Protein 3ILX (pdb70)

Secondary structure (DSSP, 8-state):
-EEEEEEEES----THHHHHHHHHHHH-S--SEEEEEES-TT---HHHHHHH--TTS-EEEEEESSHHHH-SS-HHHHHHHHHHTT-EEEES-SS----HHHHHHHHHHHHHHHHHHHH---TTHHHHHHHHHHHH-/-EEEEEEEES----HHHHHHHHHHHH----SEEEEEES-TT---HHHHHHH--TTS-EEEEEESSTTTT-SS-HHHHHHHHHHTT-EEEESSSS----HHHHHHHHHHHHHHHHHHHH---TTHHHHHHHHHHTT-

Solvent-accessible surface area: 14290 Å² total

InterPro domains:
  IPR000551 MerR-type HTH domain [PS50937] (1-52)
  IPR000551 MerR-type HTH domain [SM00422] (2-61)
  IPR006118 Recombinase, conserved site [PS00397] (59-67)
  IPR006119 Resolvase, N-terminal catalytic domain [PF00239] (56-190)
  IPR006119 Resolvase, N-terminal catalytic domain [PS51736] (55-194)
  IPR006119 Resolvase, N-terminal catalytic domain [SM00857] (56-192)
  IPR009061 Putative DNA-binding domain superfamily [SSF46955] (1-54)
  IPR036162 Resolvase-like, N-terminal catalytic domain superfamily [G3DSA:3.40.50.1390] (56-150)
  IPR036162 Resolvase-like, N-terminal catalytic domain superfamily [SSF53041] (54-180)
  IPR041657 Helix-turn-helix domain, group 17 [PF12728] (1-48)
  IPR041718 IS607-like transposase, catalytic domain [cd03769] (56-185)
  IPR048046 IS607 transposase [NF033518] (5-182)
  IPR051491 Site-specific recombinase/transposase-related [PTHR36172] (1-181)

B-factor: mean 32.8, std 6.28, range [21.07, 75.33]

Sequence (273 aa):
AKVILYARVSSNTKDDLANQVKYLEEQVKEYDLVITDIGSGLNKRKGFLKLLRILNNEVSRVITAYPDRLVRFGFEILEEVCKAHNCEIVVLNQEDKTPEEELVEDLATILVSFSGKLHGRSQKYEKVKKCCAEELKNAKVILYARVSSNTDDLANQVKYLEEQVKEYDLVITDIGSGLNKRKGFLKLLRILNNEVSRVITAYPDRLVRFGFEILEEVCKAHNCEIVVLNQEDKTPEEELVEDLATILVSFSGKLHGRSQKYEKVKKCCAEELKN

Organism: Saccharolobus solfataricus (strain ATCC 35092 / DSM 1617 / JCM 11322 / P2) (NCBI:txid273057)

Radius of gyration: 19.84 Å; Cα contacts (8 Å, |Δi|>4): 434; chains: 2; bounding box: 52×52×35 Å

Nearest PDB structures (foldseek):
  3ilx-assembly1_A  TM=1.007E+00  e=4.073E-27  Saccharolobus solfataricus
  3ilx-assembly1_B  TM=9.922E-01  e=1.222E-23  Saccharolobus solfataricus
  3lhf-assembly1_D  TM=9.403E-01  e=1.284E-20  Saccharolobus solfataricus P2
  3lhk-assembly1_B  TM=8.654E-01  e=1.623E-15  Methanocaldococcus jannaschii DSM 2661
  6dgc-assembly2_C  TM=8.224E-01  e=2.713E-13  Sulfolobus sp. L00 11

CATH classification: 3.40.50.1390 (+1 more: 1.10.287.2170)

Structure (mmCIF, N/CA/C/O backbone):
data_3ILX
#
_entry.id   3ILX
#
_cell.length_a   50.013
_cell.length_b   50.013
_cell.length_c   126.134
_cell.angle_alpha   90.00
_cell.angle_beta   90.00
_cell.angle_gamma   90.00
#
_symmetry.space_group_name_H-M   'P 43'
#
loop_
_entity.id
_entity.type
_entity.pdbx_description
1 polymer 'First ORF in transposon ISC1904'
2 non-polymer GLYCEROL
3 water water
#
loop_
_atom_site.group_PDB
_atom_site.id
_atom_site.type_symbol
_atom_site.label_atom_id
_atom_site.label_alt_id
_atom_site.label_comp_id
_atom_site.label_asym_id
_atom_site.label_entity_id
_atom_site.label_seq_id
_atom_site.pdbx_PDB_ins_code
_atom_site.Cartn_x
_atom_site.Cartn_y
_atom_site.Cartn_z
_atom_site.occupancy
_atom_site.B_iso_or_equiv
_atom_site.auth_seq_id
_atom_site.auth_comp_id
_atom_site.auth_asym_id
_atom_site.auth_atom_id
_atom_site.pdbx_PDB_model_num
ATOM 1 N N . ALA A 1 3 ? 1.106 37.694 14.102 1.00 32.73 54 ALA A N 1
ATOM 2 C CA . ALA A 1 3 ? 0.704 36.270 14.035 1.00 32.37 54 ALA A CA 1
ATOM 3 C C . ALA A 1 3 ? -0.775 36.230 14.438 1.00 32.67 54 ALA A C 1
ATOM 4 O O . ALA A 1 3 ? -1.172 36.899 15.406 1.00 33.05 54 ALA A O 1
ATOM 6 N N . LYS A 1 4 ? -1.580 35.465 13.689 1.00 31.83 55 LYS A N 1
ATOM 7 C CA . LYS A 1 4 ? -3.046 35.520 13.779 1.00 30.92 55 LYS A CA 1
ATOM 8 C C . LYS A 1 4 ? -3.694 34.486 14.715 1.00 29.66 55 LYS A C 1
ATOM 9 O O . LYS A 1 4 ? -3.289 33.321 14.757 1.00 30.28 55 LYS A O 1
ATOM 15 N N . VAL A 1 5 ? -4.716 34.923 15.443 1.00 28.11 56 VAL A N 1
ATOM 16 C CA . VAL A 1 5 ? -5.562 34.043 16.231 1.00 26.73 56 VAL A CA 1
ATOM 17 C C . VAL A 1 5 ? -6.864 33.793 15.502 1.00 26.40 56 VAL A C 1
ATOM 18 O O . VAL A 1 5 ? -7.642 34.717 15.258 1.00 25.84 56 VAL A O 1
ATOM 22 N N . ILE A 1 6 ? -7.099 32.525 15.181 1.00 26.24 57 ILE A N 1
ATOM 23 C CA . ILE A 1 6 ? -8.163 32.133 14.262 1.00 26.44 57 ILE A CA 1
ATOM 24 C C . ILE A 1 6 ? -9.132 31.130 14.884 1.00 26.63 57 ILE A C 1
ATOM 25 O O . ILE A 1 6 ? -8.709 30.086 15.441 1.00 27.62 57 ILE A O 1
ATOM 30 N N . LEU A 1 7 ? -10.424 31.420 14.767 1.00 26.18 58 LEU A N 1
ATOM 31 C CA . LEU A 1 7 ? -11.471 30.478 15.142 1.00 26.25 58 LEU A CA 1
ATOM 32 C C . LEU A 1 7 ? -11.882 29.671 13.912 1.00 26.84 58 LEU A C 1
ATOM 33 O O . LEU A 1 7 ? -12.118 30.223 12.841 1.00 27.23 58 LEU A O 1
ATOM 38 N N . TYR A 1 8 ? -11.937 28.355 14.063 1.00 26.58 59 TYR A N 1
ATOM 39 C CA . TYR A 1 8 ? -12.355 27.533 12.949 1.00 27.10 59 TYR A CA 1
ATOM 40 C C . TYR A 1 8 ? -13.640 26.800 13.322 1.00 27.19 59 TYR A C 1
ATOM 41 O O . TYR A 1 8 ? -13.695 26.099 14.327 1.00 27.35 59 TYR A O 1
ATOM 50 N N . ALA A 1 9 ? -14.678 26.954 12.510 1.00 26.83 60 ALA A N 1
ATOM 51 C CA . ALA A 1 9 ? -15.938 26.289 12.817 1.00 26.76 60 ALA A CA 1
ATOM 52 C C . ALA A 1 9 ? -16.438 25.548 11.586 1.00 26.72 60 ALA A C 1
ATOM 53 O O . ALA A 1 9 ? -16.243 26.009 10.479 1.00 26.66 60 ALA A O 1
ATOM 55 N N . ARG A 1 10 ? -17.112 24.423 11.794 1.00 26.48 61 ARG A N 1
ATOM 56 C CA . ARG A 1 10 ? -17.563 23.580 10.692 1.00 27.82 61 ARG A CA 1
ATOM 57 C C . ARG A 1 10 ? -18.808 22.788 11.091 1.00 28.70 61 ARG A C 1
ATOM 58 O O . ARG A 1 10 ? -18.883 22.257 12.199 1.00 28.54 61 ARG A O 1
ATOM 66 N N . VAL A 1 11 ? -19.766 22.701 10.178 1.00 29.34 62 VAL A N 1
ATOM 67 C CA . VAL A 1 11 ? -20.859 21.743 10.270 1.00 30.87 62 VAL A CA 1
ATOM 68 C C . VAL A 1 11 ? -20.961 20.985 8.938 1.00 32.05 62 VAL A C 1
ATOM 69 O O . VAL A 1 11 ? -20.617 21.518 7.867 1.00 31.89 62 VAL A O 1
ATOM 73 N N . SER A 1 12 ? -21.434 19.752 9.002 1.00 33.31 63 SER A N 1
ATOM 74 C CA . SER A 1 12 ? -21.523 18.935 7.805 1.00 36.26 63 SER A CA 1
ATOM 75 C C . SER A 1 12 ? -22.675 19.425 6.939 1.00 37.28 63 SER A C 1
ATOM 76 O O . SER A 1 12 ? -22.576 19.384 5.732 1.00 36.87 63 SER A O 1
ATOM 79 N N . SER A 1 13 ? -23.749 19.861 7.594 1.00 39.43 64 SER A N 1
ATOM 80 C CA . SER A 1 13 ? -24.840 20.641 6.984 1.00 42.16 64 SER A CA 1
ATOM 81 C C . SER A 1 13 ? -25.559 21.528 8.041 1.00 43.68 64 SER A C 1
ATOM 82 O O . SER A 1 13 ? -25.510 21.245 9.256 1.00 43.82 64 SER A O 1
ATOM 85 N N . ASN A 1 14 ? -26.207 22.602 7.595 1.00 45.79 65 ASN A N 1
ATOM 86 C CA . ASN A 1 14 ? -27.109 23.357 8.480 1.00 47.66 65 ASN A CA 1
ATOM 87 C C . ASN A 1 14 ? -28.508 22.787 8.433 1.00 48.74 65 ASN A C 1
ATOM 88 O O . ASN A 1 14 ? -29.257 22.997 7.465 1.00 49.18 65 ASN A O 1
ATOM 93 N N . THR A 1 15 ? -28.856 22.077 9.500 1.00 49.56 66 THR A N 1
ATOM 94 C CA . THR A 1 15 ? -30.070 21.285 9.519 1.00 50.24 66 THR A CA 1
ATOM 95 C C . THR A 1 15 ? -30.968 21.644 10.705 1.00 50.42 66 THR A C 1
ATOM 96 O O . THR A 1 15 ? -32.192 21.747 10.562 1.00 50.73 66 THR A O 1
ATOM 100 N N . LYS A 1 17 ? -30.708 25.497 10.575 1.00 42.61 68 LYS A N 1
ATOM 101 C CA . LYS A 1 17 ? -30.198 26.701 9.939 1.00 42.96 68 LYS A CA 1
ATOM 102 C C . LYS A 1 17 ? -29.085 27.336 10.780 1.00 43.33 68 LYS A C 1
ATOM 103 O O . LYS A 1 17 ? -27.986 27.592 10.278 1.00 43.90 68 LYS A O 1
ATOM 105 N N . ASP A 1 18 ? -29.373 27.556 12.064 1.00 42.97 69 ASP A N 1
ATOM 106 C CA . ASP A 1 18 ? -28.492 28.313 12.963 1.00 42.39 69 ASP A CA 1
ATOM 107 C C . ASP A 1 18 ? -27.363 27.501 13.604 1.00 40.98 69 ASP A C 1
ATOM 108 O O . ASP A 1 18 ? -26.706 27.971 14.538 1.00 40.72 69 ASP A O 1
ATOM 113 N N . ASP A 1 19 ? -27.137 26.294 13.097 1.00 39.44 70 ASP A N 1
ATOM 114 C CA . ASP A 1 19 ? -26.164 25.380 13.706 1.00 38.42 70 ASP A CA 1
ATOM 115 C C . ASP A 1 19 ? -24.737 25.925 13.706 1.00 36.67 70 ASP A C 1
ATOM 116 O O . ASP A 1 19 ? -24.070 25.950 14.740 1.00 35.77 70 ASP A O 1
ATOM 121 N N . LEU A 1 20 ? -24.284 26.359 12.539 1.00 34.65 71 LEU A N 1
ATOM 122 C CA . LEU A 1 20 ? -22.956 26.903 12.404 1.00 33.46 71 LEU A CA 1
ATOM 123 C C . LEU A 1 20 ? -22.814 28.226 13.171 1.00 32.70 71 LEU A C 1
ATOM 124 O O . LEU A 1 20 ? -21.830 28.418 13.880 1.00 31.22 71 LEU A O 1
ATOM 129 N N . ALA A 1 21 ? -23.802 29.115 13.025 1.00 32.38 72 ALA A N 1
ATOM 130 C CA . ALA A 1 21 ? -23.800 30.420 13.695 1.00 32.31 72 ALA A CA 1
ATOM 131 C C . ALA A 1 21 ? -23.656 30.251 15.202 1.00 32.48 72 ALA A C 1
ATOM 132 O O . ALA A 1 21 ? -22.917 30.993 15.844 1.00 32.45 72 ALA A O 1
ATOM 134 N N . ASN A 1 22 ? -24.336 29.254 15.757 1.00 32.60 73 ASN A N 1
ATOM 135 C CA . ASN A 1 22 ? -24.213 28.969 17.187 1.00 32.34 73 ASN A CA 1
ATOM 136 C C . ASN A 1 22 ? -22.848 28.401 17.595 1.00 31.66 73 ASN A C 1
ATOM 137 O O . ASN A 1 22 ? -22.375 28.616 18.712 1.00 31.21 73 ASN A O 1
ATOM 142 N N . GLN A 1 23 ? -22.198 27.696 16.682 1.00 30.82 74 GLN A N 1
ATOM 143 C CA . GLN A 1 23 ? -20.848 27.205 16.966 1.00 30.33 74 GLN A CA 1
ATOM 144 C C . GLN A 1 23 ? -19.868 28.389 17.000 1.00 29.35 74 GLN A C 1
ATOM 145 O O . GLN A 1 23 ? -18.994 28.485 17.872 1.00 29.15 74 GLN A O 1
ATOM 151 N N . VAL A 1 24 ? -20.006 29.272 16.022 1.00 28.78 75 VAL A N 1
ATOM 152 C CA . VAL A 1 24 ? -19.183 30.463 15.972 1.00 28.66 75 VAL A CA 1
ATOM 153 C C . VAL A 1 24 ? -19.351 31.292 17.264 1.00 29.61 75 VAL A C 1
ATOM 154 O O . VAL A 1 24 ? -18.375 31.708 17.902 1.00 29.95 75 VAL A O 1
ATOM 158 N N . LYS A 1 25 ? -20.597 31.488 17.663 1.00 30.01 76 LYS A N 1
ATOM 159 C CA . LYS A 1 25 ? -20.919 32.281 18.827 1.00 31.56 76 LYS A CA 1
ATOM 160 C C . LYS A 1 25 ? -20.346 31.638 20.069 1.00 31.31 76 LYS A C 1
ATOM 161 O O . LYS A 1 25 ? -19.839 32.331 20.956 1.00 31.54 76 LYS A O 1
ATOM 167 N N . TYR A 1 26 ? -20.398 30.311 20.132 1.00 31.50 77 TYR A N 1
ATOM 168 C CA . TYR A 1 26 ? -19.835 29.632 21.287 1.00 32.12 77 TYR A CA 1
ATOM 169 C C . TYR A 1 26 ? -18.322 29.889 21.376 1.00 31.64 77 TYR A C 1
ATOM 170 O O . TYR A 1 26 ? -17.793 30.193 22.454 1.00 30.66 77 TYR A O 1
ATOM 179 N N . LEU A 1 27 ? -17.659 29.797 20.219 1.00 30.96 78 LEU A N 1
ATOM 180 C CA . LEU A 1 27 ? -16.220 30.010 20.099 1.00 30.30 78 LEU A CA 1
ATOM 181 C C . LEU A 1 27 ? -15.838 31.402 20.553 1.00 30.54 78 LEU A C 1
ATOM 182 O O . LEU A 1 27 ? -14.894 31.580 21.334 1.00 30.03 78 LEU A O 1
ATOM 187 N N . GLU A 1 28 ? -16.592 32.384 20.075 1.00 30.50 79 GLU A N 1
ATOM 188 C CA . GLU A 1 28 ? -16.347 33.770 20.408 1.00 31.35 79 GLU A CA 1
ATOM 189 C C . GLU A 1 28 ? -16.525 34.075 21.896 1.00 31.93 79 GLU A C 1
ATOM 190 O O . GLU A 1 28 ? -15.784 34.892 22.443 1.00 32.28 79 GLU A O 1
ATOM 196 N N . GLU A 1 29 ? -17.462 33.401 22.559 1.00 32.12 80 GLU A N 1
ATOM 197 C CA . GLU A 1 29 ? -17.625 33.577 24.006 1.00 33.17 80 GLU A CA 1
ATOM 198 C C . GLU A 1 29 ? -16.453 33.031 24.804 1.00 33.58 80 GLU A C 1
ATOM 199 O O . GLU A 1 29 ? -16.161 33.526 25.898 1.00 33.42 80 GLU A O 1
ATOM 205 N N . GLN A 1 30 ? -15.777 32.027 24.254 1.00 34.20 81 GLN A N 1
ATOM 206 C CA . GLN A 1 30 ? -14.621 31.433 24.915 1.00 35.29 81 GLN A CA 1
ATOM 207 C C . GLN A 1 30 ? -13.313 32.160 24.607 1.00 35.81 81 GLN A C 1
ATOM 208 O O . GLN A 1 30 ? -12.457 32.333 25.497 1.00 35.78 81 GLN A O 1
ATOM 214 N N . VAL A 1 31 ? -13.173 32.584 23.355 1.00 35.95 82 VAL A N 1
ATOM 215 C CA . VAL A 1 31 ? -12.043 33.366 22.906 1.00 36.76 82 VAL A CA 1
ATOM 216 C C . VAL A 1 31 ? -12.561 34.756 22.589 1.00 37.33 82 VAL A C 1
ATOM 217 O O . VAL A 1 31 ? -13.241 34.967 21.577 1.00 38.45 82 VAL A O 1
ATOM 221 N N . LYS A 1 32 ? -12.249 35.703 23.451 1.00 36.40 83 LYS A N 1
ATOM 222 C CA . LYS A 1 32 ? -12.699 37.063 23.235 1.00 36.19 83 LYS A CA 1
ATOM 223 C C . LYS A 1 32 ? -11.847 37.808 22.212 1.00 35.27 83 LYS A C 1
ATOM 224 O O . LYS A 1 32 ? -12.362 38.656 21.500 1.00 35.38 83 LYS A O 1
ATOM 230 N N . GLU A 1 33 ? -10.549 37.509 22.171 1.00 34.55 84 GLU A N 1
ATOM 231 C CA . GLU A 1 33 ? -9.610 38.156 21.247 1.00 34.02 84 GLU A CA 1
ATOM 232 C C . GLU A 1 33 ? -9.254 37.227 20.105 1.00 32.90 84 GLU A C 1
ATOM 233 O O . GLU A 1 33 ? -8.497 36.249 20.271 1.00 33.09 84 GLU A O 1
ATOM 239 N N . TYR A 1 34 ? -9.798 37.522 18.935 1.00 30.97 85 TYR A N 1
ATOM 240 C CA . TYR A 1 34 ? -9.455 36.713 17.762 1.00 29.26 85 TYR A CA 1
ATOM 241 C C . TYR A 1 34 ? -9.317 37.641 16.590 1.00 28.86 85 TYR A C 1
ATOM 242 O O . TYR A 1 34 ? -9.902 38.716 16.573 1.00 27.50 85 TYR A O 1
ATOM 251 N N . ASP A 1 35 ? -8.536 37.201 15.610 1.00 29.04 86 ASP A N 1
ATOM 252 C CA . ASP A 1 35 ? -8.245 37.985 14.411 1.00 29.06 86 ASP A CA 1
ATOM 253 C C . ASP A 1 35 ? -9.175 37.638 13.243 1.00 28.46 86 ASP A C 1
ATOM 254 O O . ASP A 1 35 ? -9.603 38.500 12.515 1.00 27.73 86 ASP A O 1
ATOM 259 N N . LEU A 1 36 ? -9.517 36.367 13.110 1.00 27.45 87 LEU A N 1
ATOM 260 C CA . LEU A 1 36 ? -10.317 35.923 11.989 1.00 27.51 87 LEU A CA 1
ATOM 261 C C . LEU A 1 36 ? -11.176 34.714 12.397 1.00 26.80 87 LEU A C 1
ATOM 262 O O . LEU A 1 36 ? -10.799 33.950 13.300 1.00 26.97 87 LEU A O 1
ATOM 267 N N . VAL A 1 37 ? -12.339 34.583 11.754 1.00 25.96 88 VAL A N 1
ATOM 268 C CA . VAL A 1 37 ? -13.215 33.426 11.855 1.00 25.83 88 VAL A CA 1
ATOM 269 C C . VAL A 1 37 ? -13.312 32.799 10.461 1.00 27.17 88 VAL A C 1
ATOM 270 O O . VAL A 1 37 ? -13.626 33.483 9.486 1.00 26.84 88 VAL A O 1
ATOM 274 N N . ILE A 1 38 ? -12.969 31.518 10.366 1.00 27.26 89 ILE A N 1
ATOM 275 C CA . ILE A 1 38 ? -13.020 30.810 9.098 1.00 27.22 89 ILE A CA 1
ATOM 276 C C . ILE A 1 38 ? -14.019 29.693 9.311 1.00 27.60 89 ILE A C 1
ATOM 277 O O . ILE A 1 38 ? -13.948 28.986 10.346 1.00 26.63 89 ILE A O 1
ATOM 282 N N . THR A 1 39 ? -14.964 29.544 8.382 1.00 26.78 90 THR A N 1
ATOM 283 C CA . THR A 1 39 ? -15.994 28.501 8.532 1.00 27.84 90 THR A CA 1
ATOM 284 C C . THR A 1 39 ? -16.135 27.671 7.264 1.00 28.09 90 THR A C 1
ATOM 285 O O . THR A 1 39 ? -15.738 28.106 6.193 1.00 27.02 90 THR A O 1
ATOM 289 N N . ASP A 1 40 ? -16.675 26.464 7.411 1.00 28.01 91 ASP A N 1
ATOM 290 C CA . ASP A 1 40 ? -16.912 25.575 6.292 1.00 27.74 91 ASP A CA 1
ATOM 291 C C . ASP A 1 40 ? -18.202 24.827 6.562 1.00 27.19 91 ASP A C 1
ATOM 292 O O . ASP A 1 40 ? -18.505 24.480 7.728 1.00 26.70 91 ASP A O 1
ATOM 297 N N . ILE A 1 41 ? -18.935 24.556 5.494 1.00 26.03 92 ILE A N 1
ATOM 298 C CA . ILE A 1 41 ? -20.058 23.646 5.556 1.00 27.31 92 ILE A CA 1
ATOM 299 C C . ILE A 1 41 ? -19.646 22.476 4.686 1.00 27.78 92 ILE A C 1
ATOM 300 O O . ILE A 1 41 ? -19.485 22.620 3.482 1.00 27.17 92 ILE A O 1
ATOM 305 N N . GLY A 1 42 ? -19.478 21.324 5.319 1.00 27.45 93 GLY A N 1
ATOM 306 C CA . GLY A 1 42 ? -19.072 20.110 4.641 1.00 27.46 93 GLY A CA 1
ATOM 307 C C . GLY A 1 42 ? -18.486 19.190 5.684 1.00 27.42 93 GLY A C 1
ATOM 308 O O . GLY A 1 42 ? -18.382 19.551 6.841 1.00 25.78 93 GLY A O 1
ATOM 309 N N . SER A 1 43 ? -18.096 18.004 5.236 1.00 27.82 94 SER A N 1
ATOM 310 C CA . SER A 1 43 ? -17.589 16.935 6.065 1.00 29.20 94 SER A CA 1
ATOM 311 C C . SER A 1 43 ? -16.130 17.177 6.436 1.00 29.45 94 SER A C 1
ATOM 312 O O . SER A 1 43 ? -15.367 17.776 5.673 1.00 29.88 94 SER A O 1
ATOM 315 N N . GLY A 1 44 ? -15.754 16.733 7.624 1.00 29.47 95 GLY A N 1
ATOM 316 C CA . GLY A 1 44 ? -14.339 16.657 7.989 1.00 29.53 95 GLY A CA 1
ATOM 317 C C . GLY A 1 44 ? -13.487 15.788 7.071 1.00 29.31 95 GLY A C 1
ATOM 318 O O . GLY A 1 44 ? -12.249 15.936 7.049 1.00 30.20 95 GLY A O 1
ATOM 319 N N . LEU A 1 45 ? -14.126 14.888 6.324 1.00 28.20 96 LEU A N 1
ATOM 320 C CA . LEU A 1 45 ? -13.441 14.074 5.322 1.00 29.26 96 LEU A CA 1
ATOM 321 C C . LEU A 1 45 ? -13.114 14.859 4.049 1.00 29.98 96 LEU A C 1
ATOM 322 O O . LEU A 1 45 ? -12.330 14.387 3.221 1.00 30.92 96 LEU A O 1
ATOM 327 N N . ASN A 1 46 ? -13.766 16.010 3.851 1.00 30.16 97 ASN A N 1
ATOM 328 C CA . ASN A 1 46 ? -13.659 16.710 2.548 1.00 30.24 97 ASN A CA 1
ATOM 329 C C . ASN A 1 46 ? -12.373 17.553 2.517 1.00 29.95 97 ASN A C 1
ATOM 330 O O . ASN A 1 46 ? -12.246 18.571 3.217 1.00 30.72 97 ASN A O 1
ATOM 343 N N . LYS A 1 48 ? -11.206 19.241 0.116 1.00 29.13 99 LYS A N 1
ATOM 344 C CA . LYS A 1 48 ? -11.349 20.429 -0.726 1.00 29.19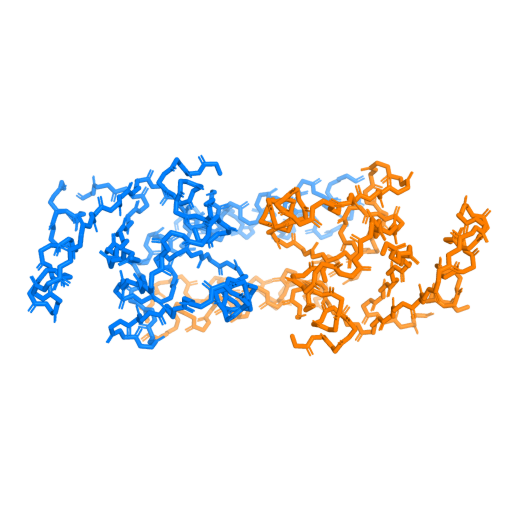 99 LYS A CA 1
ATOM 345 C C . LYS A 1 48 ? -12.049 21.610 -0.039 1.00 29.12 99 LYS A C 1
ATOM 346 O O . LYS A 1 48 ? -12.249 22.657 -0.660 1.00 28.15 99 LYS A O 1
ATOM 352 N N . ARG A 1 49 ? -12.404 21.460 1.244 1.00 28.54 100 ARG A N 1
ATOM 353 C CA . ARG A 1 49 ? -13.005 22.579 1.994 1.00 28.53 100 ARG A CA 1
ATOM 354 C C . ARG A 1 49 ? -12.152 23.858 1.838 1.00 29.22 100 ARG A C 1
ATOM 355 O O . ARG A 1 49 ? -10.962 23.870 2.191 1.00 28.84 100 ARG A O 1
ATOM 363 N N . LYS A 1 50 ? -12.752 24.923 1.318 1.00 28.68 101 LYS A N 1
ATOM 364 C CA . LYS A 1 50 ? -12.031 26.201 1.100 1.00 29.57 101 LYS A CA 1
ATOM 365 C C . LYS A 1 50 ? -11.489 26.803 2.367 1.00 28.80 101 LYS A C 1
ATOM 366 O O . LYS A 1 50 ? -10.368 27.299 2.385 1.00 28.08 101 LYS A O 1
ATOM 372 N N . GLY A 1 51 ? -12.317 26.800 3.410 1.00 28.43 102 GLY A N 1
ATOM 373 C CA . GLY A 1 51 ? -11.916 27.344 4.689 1.00 28.37 102 GLY A CA 1
ATOM 374 C C . GLY A 1 51 ? -10.716 26.576 5.234 1.00 28.04 102 GLY A C 1
ATOM 375 O O . GLY A 1 51 ? -9.713 27.190 5.619 1.00 27.97 102 GLY A O 1
ATOM 376 N N . PHE A 1 52 ? -10.805 25.241 5.260 1.00 27.31 103 PHE A N 1
ATOM 377 C CA . PHE A 1 52 ? -9.748 24.408 5.862 1.00 26.74 103 PHE A CA 1
ATOM 378 C C . PHE A 1 52 ? -8.437 24.552 5.103 1.00 26.93 103 PHE A C 1
ATOM 379 O O . PHE A 1 52 ? -7.370 24.608 5.721 1.00 26.39 103 PHE A O 1
ATOM 387 N N . LEU A 1 53 ? -8.537 24.600 3.770 1.00 25.56 104 LEU A N 1
ATOM 388 C CA . LEU A 1 53 ? -7.380 24.800 2.900 1.00 26.84 104 LEU A CA 1
ATOM 389 C C . LEU A 1 53 ? -6.732 26.186 3.070 1.00 27.49 104 LEU A C 1
ATOM 390 O O . LEU A 1 53 ? -5.500 26.278 3.144 1.00 28.30 104 LEU A O 1
ATOM 395 N N . LYS A 1 54 ? -7.554 27.240 3.165 1.00 27.56 105 LYS A N 1
ATOM 396 C CA . LYS A 1 54 ? -7.043 28.585 3.490 1.00 28.03 105 LYS A CA 1
ATOM 397 C C . LYS A 1 54 ? -6.265 28.524 4.814 1.00 28.04 105 LYS A C 1
ATOM 398 O O . LYS A 1 54 ? -5.106 28.965 4.909 1.00 28.57 105 LYS A O 1
ATOM 404 N N . LEU A 1 55 ? -6.893 27.928 5.816 1.00 27.76 106 LEU A N 1
ATOM 405 C CA . LEU A 1 55 ? -6.289 27.784 7.126 1.00 28.33 106 LEU A CA 1
ATOM 406 C C . LEU A 1 55 ? -4.949 27.034 7.097 1.00 27.94 106 LEU A C 1
ATOM 407 O O . LEU A 1 55 ? -3.975 27.507 7.667 1.00 27.89 106 LEU A O 1
ATOM 412 N N . LEU A 1 56 ? -4.934 25.844 6.490 1.00 27.81 107 LEU A N 1
ATOM 413 C CA . LEU A 1 56 ? -3.722 25.023 6.397 1.00 26.40 107 LEU A CA 1
ATOM 414 C C . LEU A 1 56 ? -2.575 25.782 5.708 1.00 27.29 107 LEU A C 1
ATOM 415 O O . LEU A 1 56 ? -1.413 25.705 6.137 1.00 27.21 107 LEU A O 1
ATOM 420 N N . ARG A 1 57 ? -2.893 26.478 4.619 1.00 26.93 108 ARG A N 1
ATOM 421 C CA . ARG A 1 57 ? -1.897 27.261 3.909 1.00 27.50 108 ARG A CA 1
ATOM 422 C C . ARG A 1 57 ? -1.400 28.424 4.757 1.00 28.02 108 ARG A C 1
ATOM 423 O O . ARG A 1 57 ? -0.216 28.734 4.742 1.00 27.52 108 ARG A O 1
ATOM 439 N N . ILE A 1 59 ? -1.192 28.487 8.070 1.00 28.70 110 ILE A N 1
ATOM 440 C CA . ILE A 1 59 ? -0.317 27.913 9.106 1.00 28.00 110 ILE A CA 1
ATOM 441 C C . ILE A 1 59 ? 1.060 27.650 8.507 1.00 27.71 110 ILE A C 1
ATOM 442 O O . ILE A 1 59 ? 2.084 28.050 9.066 1.00 27.68 110 ILE A O 1
ATOM 447 N N . LEU A 1 60 ? 1.060 26.983 7.353 1.00 26.92 111 LEU A N 1
ATOM 448 C CA . LEU A 1 60 ? 2.264 26.623 6.620 1.00 26.20 111 LEU A CA 1
ATOM 449 C C . LEU A 1 60 ? 3.067 27.838 6.162 1.00 26.30 111 LEU A C 1
ATOM 450 O O . LEU A 1 60 ? 4.293 27.742 5.998 1.00 25.39 111 LEU A O 1
ATOM 455 N N . ASN A 1 61 ? 2.377 28.962 5.954 1.00 25.83 112 ASN A N 1
ATOM 456 C CA . ASN A 1 61 ? 3.017 30.229 5.616 1.00 25.63 112 ASN A CA 1
ATOM 457 C C . ASN A 1 61 ? 3.366 31.080 6.852 1.00 25.73 112 ASN A C 1
ATOM 458 O O . ASN A 1 61 ? 3.665 32.262 6.731 1.00 25.11 112 ASN A O 1
ATOM 463 N N . ASN A 1 62 ? 3.315 30.471 8.029 1.00 25.57 113 ASN A N 1
ATOM 464 C CA . ASN A 1 62 ? 3.688 31.138 9.269 1.00 26.53 113 ASN A CA 1
ATOM 465 C C . ASN A 1 62 ? 2.840 32.360 9.583 1.00 26.94 113 ASN A C 1
ATOM 466 O O . ASN A 1 62 ? 3.353 33.337 10.090 1.00 26.62 113 ASN A O 1
ATOM 471 N N . GLU A 1 63 ? 1.552 32.310 9.281 1.00 27.10 114 GLU A N 1
ATOM 472 C CA . GLU A 1 63 ? 0.673 33.457 9.542 1.00 28.12 114 GLU A CA 1
ATOM 473 C C . GLU A 1 63 ? -0.109 33.317 10.860 1.00 28.11 114 GLU A C 1
ATOM 474 O O . GLU A 1 63 ? -0.795 34.236 11.286 1.00 27.77 114 GLU A O 1
ATOM 480 N N . VAL A 1 64 ? 0.012 32.157 11.491 1.00 29.20 115 VAL A N 1
ATOM 481 C CA . VAL A 1 64 ? -0.946 31.741 12.519 1.00 29.95 115 VAL A CA 1
ATOM 482 C C . VAL A 1 64 ? -0.248 31.440 13.837 1.00 30.06 115 VAL A C 1
ATOM 483 O O . VAL A 1 64 ? 0.716 30.674 13.895 1.00 29.76 115 VAL A O 1
ATOM 487 N N . SER A 1 65 ? -0.749 32.064 14.891 1.00 30.24 116 SER A N 1
ATOM 488 C CA . SER A 1 65 ? -0.260 31.800 16.225 1.00 30.83 116 SER A CA 1
ATOM 489 C C . SER A 1 65 ? -1.094 30.709 16.884 1.00 30.97 116 SER A C 1
ATOM 490 O O . SER A 1 65 ? -0.571 29.853 17.611 1.00 30.72 116 SER A O 1
ATOM 493 N N . ARG A 1 66 ? -2.399 30.744 16.642 1.00 30.20 117 ARG A N 1
ATOM 494 C CA . ARG A 1 66 ? -3.308 29.864 17.367 1.00 30.95 117 ARG A CA 1
ATOM 495 C C . ARG A 1 66 ? -4.614 29.603 16.581 1.00 30.25 117 ARG A C 1
ATOM 496 O O . ARG A 1 66 ? -5.175 30.526 15.984 1.00 30.93 117 ARG A O 1
ATOM 504 N N . VAL A 1 67 ? -5.066 28.354 16.550 1.00 29.68 118 VAL A N 1
ATOM 505 C CA . VAL A 1 67 ? -6.372 28.020 15.965 1.00 29.66 118 VAL A CA 1
ATOM 506 C C . VAL A 1 67 ? -7.231 27.457 17.093 1.00 29.36 118 VAL A C 1
ATOM 507 O O . VAL A 1 67 ? 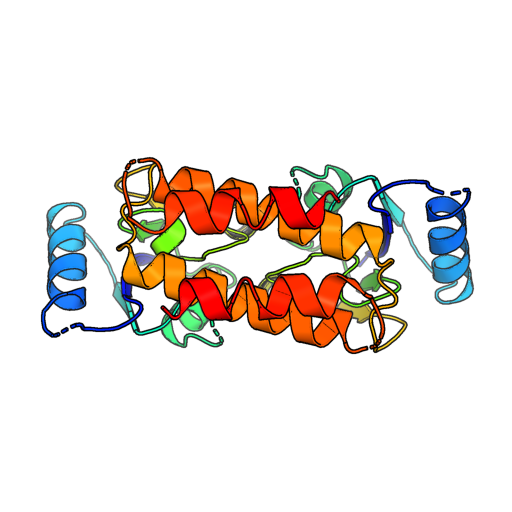-6.800 26.514 17.764 1.00 30.41 118 VAL A O 1
ATOM 511 N N . ILE A 1 68 ? -8.425 28.011 17.276 1.00 29.15 119 ILE A N 1
ATOM 512 C CA . ILE A 1 68 ? -9.372 27.517 18.278 1.00 29.39 119 ILE A CA 1
ATOM 513 C C . ILE A 1 68 ? -10.579 26.867 17.575 1.00 29.56 119 ILE A C 1
ATOM 514 O O . ILE A 1 68 ? -11.135 27.402 16.617 1.00 29.78 119 ILE A O 1
ATOM 519 N N . THR A 1 69 ? -10.914 25.663 18.022 1.00 29.19 120 THR A N 1
ATOM 520 C CA . THR A 1 69 ? -12.024 24.929 17.438 1.00 29.64 120 THR A CA 1
ATOM 521 C C . THR A 1 69 ? -12.768 24.267 18.594 1.00 29.71 120 THR A C 1
ATOM 522 O O . THR A 1 69 ? -12.214 24.156 19.719 1.00 29.09 120 THR A O 1
ATOM 526 N N . ALA A 1 70 ? -14.040 23.915 18.374 1.00 29.27 121 ALA A N 1
ATOM 527 C CA . ALA A 1 70 ? -14.872 23.358 19.458 1.00 29.77 121 ALA A CA 1
ATOM 528 C C . ALA A 1 70 ? -14.393 21.991 19.992 1.00 28.97 121 ALA A C 1
ATOM 529 O O . ALA A 1 70 ? -14.411 21.723 21.209 1.00 28.73 121 ALA A O 1
ATOM 531 N N . TYR A 1 71 ? -13.996 21.125 19.065 1.00 28.90 122 TYR A N 1
ATOM 532 C CA . TYR A 1 71 ? -13.393 19.829 19.367 1.00 28.72 122 TYR A CA 1
ATOM 533 C C . TYR A 1 71 ? -12.622 19.320 18.134 1.00 28.59 122 TYR A C 1
ATOM 534 O O . TYR A 1 71 ? -12.761 19.891 17.021 1.00 26.81 122 TYR A O 1
ATOM 543 N N . PRO A 1 72 ? -11.792 18.267 18.320 1.00 28.15 123 PRO A N 1
ATOM 544 C CA . PRO A 1 72 ? -10.841 17.921 17.250 1.00 28.10 123 PRO A CA 1
ATOM 545 C C . PRO A 1 72 ? -11.488 17.598 15.878 1.00 29.07 123 PRO A C 1
ATOM 546 O O . PRO A 1 72 ? -10.963 18.050 14.828 1.00 27.98 123 PRO A O 1
ATOM 550 N N . ASP A 1 73 ? -12.623 16.874 15.874 1.00 29.16 124 ASP A N 1
ATOM 551 C CA . ASP A 1 73 ? -13.240 16.483 14.572 1.00 28.88 124 ASP A CA 1
ATOM 552 C C . ASP A 1 73 ? -13.881 17.648 13.805 1.00 28.95 124 ASP A C 1
ATOM 553 O O . ASP A 1 73 ? -14.229 17.507 12.625 1.00 28.23 124 ASP A O 1
ATOM 558 N N . ARG A 1 74 ? -13.958 18.825 14.431 1.00 28.49 125 ARG A N 1
ATOM 559 C CA . ARG A 1 74 ? -14.268 20.017 13.640 1.00 29.02 125 ARG A CA 1
ATOM 560 C C . ARG A 1 74 ? -13.237 20.237 12.527 1.00 29.10 125 ARG A C 1
ATOM 561 O O . ARG A 1 74 ? -13.604 20.607 11.394 1.00 29.81 125 ARG A O 1
ATOM 569 N N . LEU A 1 75 ? -11.963 20.008 12.828 1.00 28.57 126 LEU A N 1
ATOM 570 C CA . LEU A 1 75 ? -10.903 20.223 11.816 1.00 28.99 126 LEU A CA 1
ATOM 571 C C . LEU A 1 75 ? -10.863 19.134 10.771 1.00 28.98 126 LEU A C 1
ATOM 572 O O . LEU A 1 75 ? -10.864 19.423 9.570 1.00 31.03 126 LEU A O 1
ATOM 577 N N . VAL A 1 76 ? -10.777 17.885 11.218 1.00 28.44 127 VAL A N 1
ATOM 578 C CA . VAL A 1 76 ? -10.688 16.734 10.315 1.00 28.26 127 VAL A CA 1
ATOM 579 C C . VAL A 1 76 ? -11.246 15.506 10.992 1.00 28.03 127 VAL A C 1
ATOM 580 O O . VAL A 1 76 ? -11.274 15.424 12.240 1.00 28.40 127 VAL A O 1
ATOM 584 N N . ARG A 1 77 ? -11.658 14.540 10.187 1.00 28.41 128 ARG A N 1
ATOM 585 C CA . ARG A 1 77 ? -12.069 13.229 10.705 1.00 28.97 128 ARG A CA 1
ATOM 586 C C . ARG A 1 77 ? -10.843 12.324 10.918 1.00 28.86 128 ARG A C 1
ATOM 587 O O . ARG A 1 77 ? -10.830 11.517 11.820 1.00 28.90 128 ARG A O 1
ATOM 595 N N . PHE A 1 78 ? -9.834 12.440 10.065 1.00 29.02 129 PHE A N 1
ATOM 596 C CA . PHE A 1 78 ? -8.598 11.641 10.208 1.00 29.24 129 PHE A CA 1
ATOM 597 C C . PHE A 1 78 ? -7.441 12.605 10.109 1.00 29.05 129 PHE A C 1
ATOM 598 O O . PHE A 1 78 ? -7.558 13.581 9.379 1.00 29.98 129 PHE A O 1
ATOM 606 N N . GLY A 1 79 ? -6.323 12.305 10.776 1.00 29.03 130 GLY A N 1
ATOM 607 C CA . GLY A 1 79 ? -5.070 13.058 10.583 1.00 28.18 130 GLY A CA 1
ATOM 608 C C . GLY A 1 79 ? -4.935 14.261 11.491 1.00 28.30 130 GLY A C 1
ATOM 609 O O . GLY A 1 79 ? -4.018 15.095 11.322 1.00 28.42 130 GLY A O 1
ATOM 610 N N . PHE A 1 80 ? -5.811 14.370 12.480 1.00 27.27 131 PHE A N 1
ATOM 611 C CA . PHE A 1 80 ? -5.614 15.443 13.461 1.00 27.61 131 PHE A CA 1
ATOM 612 C C . PHE A 1 80 ? -4.141 15.505 13.944 1.00 26.10 131 PHE A C 1
ATOM 613 O O . PHE A 1 80 ? -3.573 16.581 14.093 1.00 26.72 131 PHE A O 1
ATOM 621 N N . GLU A 1 81 ? -3.514 14.353 14.108 1.00 26.14 132 GLU A N 1
ATOM 622 C CA . GLU A 1 81 ? -2.129 14.272 14.581 1.00 26.78 132 GLU A CA 1
ATOM 623 C C . GLU A 1 81 ? -1.177 14.865 13.564 1.00 26.67 132 GLU A C 1
ATOM 624 O O . GLU A 1 81 ? -0.210 15.486 13.944 1.00 26.36 132 GLU A O 1
ATOM 630 N N . ILE A 1 82 ? -1.439 14.671 12.266 1.00 26.12 133 ILE A N 1
ATOM 631 C CA . ILE A 1 82 ? -0.599 15.308 11.251 1.00 25.14 133 ILE A CA 1
ATOM 632 C C . ILE A 1 82 ? -0.729 16.830 11.408 1.00 25.64 133 ILE A C 1
ATOM 633 O O . ILE A 1 82 ? 0.267 17.540 11.439 1.00 24.60 133 ILE A O 1
ATOM 638 N N . LEU A 1 83 ? -1.949 17.332 11.564 1.00 26.54 134 LEU A N 1
ATOM 639 C CA . LEU A 1 83 ? -2.098 18.785 11.723 1.00 27.66 134 LEU A CA 1
ATOM 640 C C . LEU A 1 83 ? -1.318 19.335 12.902 1.00 28.09 134 LEU A C 1
ATOM 641 O O . LEU A 1 83 ? -0.766 20.432 12.822 1.00 28.20 134 LEU A O 1
ATOM 646 N N . GLU A 1 84 ? -1.306 18.589 14.008 1.00 28.42 135 GLU A N 1
ATOM 647 C CA . GLU A 1 84 ? -0.602 19.028 15.200 1.00 28.86 135 GLU A CA 1
ATOM 648 C C . GLU A 1 84 ? 0.919 19.085 14.958 1.00 28.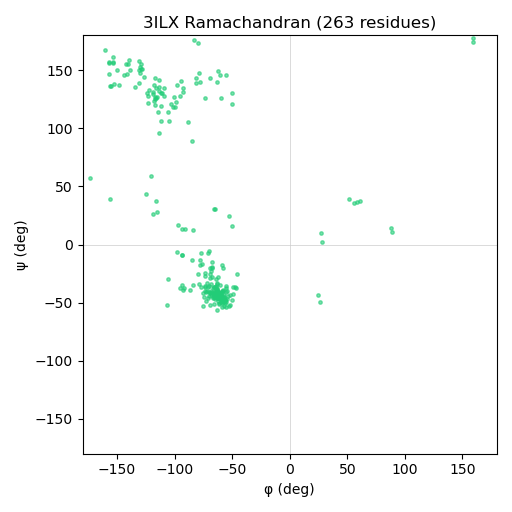17 135 GLU A C 1
ATOM 649 O O . GLU A 1 84 ? 1.626 19.958 15.463 1.00 26.73 135 GLU A O 1
ATOM 655 N N . GLU A 1 85 ? 1.419 18.132 14.181 1.00 27.54 136 GLU A N 1
ATOM 656 C CA . GLU A 1 85 ? 2.834 18.109 13.858 1.00 26.81 136 GLU A CA 1
ATOM 657 C C . GLU A 1 85 ? 3.148 19.337 13.017 1.00 26.41 136 GLU A C 1
ATOM 658 O O . GLU A 1 85 ? 4.141 20.034 13.267 1.00 24.89 136 GLU A O 1
ATOM 664 N N . VAL A 1 86 ? 2.263 19.617 12.052 1.00 26.48 137 VAL A N 1
ATOM 665 C CA . VAL A 1 86 ? 2.400 20.786 11.189 1.00 26.79 137 VAL A CA 1
ATOM 666 C C . VAL A 1 86 ? 2.421 22.069 12.007 1.00 27.80 137 VAL A C 1
ATOM 667 O O . VAL A 1 86 ? 3.291 22.925 11.833 1.00 27.15 137 VAL A O 1
ATOM 671 N N . CYS A 1 87 ? 1.461 22.192 12.921 1.00 29.01 138 CYS A N 1
ATOM 672 C CA . CYS A 1 87 ? 1.378 23.393 13.761 1.00 30.82 138 CYS A CA 1
ATOM 673 C C . CYS A 1 87 ? 2.613 23.568 14.631 1.00 30.66 138 CYS A C 1
ATOM 674 O O . CYS A 1 87 ? 3.119 24.690 14.792 1.00 30.80 138 CYS A O 1
ATOM 677 N N . LYS A 1 88 ? 3.104 22.460 15.186 1.00 30.75 139 LYS A N 1
ATOM 678 C CA . LYS A 1 88 ? 4.269 22.497 16.067 1.00 31.14 139 LYS A CA 1
ATOM 679 C C . LYS A 1 88 ? 5.462 23.072 15.290 1.00 30.87 139 LYS A C 1
ATOM 680 O O . LYS A 1 88 ? 6.141 23.980 15.758 1.00 31.82 139 LYS A O 1
ATOM 686 N N . ALA A 1 89 ? 5.692 22.588 14.079 1.00 30.26 140 ALA A N 1
ATOM 687 C CA . ALA A 1 89 ? 6.786 23.100 13.258 1.00 30.26 140 ALA A CA 1
ATOM 688 C C . ALA A 1 89 ? 6.568 24.556 12.808 1.00 29.90 140 ALA A C 1
ATOM 689 O O . ALA A 1 89 ? 7.514 25.220 12.411 1.00 29.65 140 ALA A O 1
ATOM 691 N N . HIS A 1 90 ? 5.332 25.044 12.853 1.00 29.27 141 HIS A N 1
ATOM 692 C CA . HIS A 1 90 ? 5.054 26.412 12.378 1.00 29.38 141 HIS A CA 1
ATOM 693 C C . HIS A 1 90 ? 4.576 27.380 13.451 1.00 30.18 141 HIS A C 1
ATOM 694 O O . HIS A 1 90 ? 3.828 28.330 13.158 1.00 29.66 141 HIS A O 1
ATOM 701 N N . ASN A 1 91 ? 5.005 27.113 14.688 1.00 30.72 142 ASN A N 1
ATOM 702 C CA . ASN A 1 91 ? 4.820 28.013 15.818 1.00 32.18 142 ASN A CA 1
ATOM 703 C C . ASN A 1 91 ? 3.359 28.316 16.065 1.00 32.58 142 ASN A C 1
ATOM 704 O O . ASN A 1 91 ? 2.980 29.408 16.483 1.00 32.49 142 ASN A O 1
ATOM 709 N N . CYS A 1 92 ? 2.561 27.281 15.849 1.00 32.70 143 CYS A N 1
ATOM 710 C CA . CYS A 1 92 ? 1.134 27.365 15.927 1.00 33.50 143 CYS A CA 1
ATOM 711 C C . CYS A 1 92 ? 0.629 26.282 16.887 1.00 32.95 143 CYS A C 1
ATOM 712 O O . CYS A 1 92 ? 1.152 25.172 16.927 1.00 33.12 143 CYS A O 1
ATOM 715 N N . GLU A 1 93 ? -0.410 26.612 17.633 1.00 32.75 144 GLU A N 1
ATOM 716 C CA . GLU A 1 93 ? -1.023 25.703 18.591 1.00 32.66 144 GLU A CA 1
ATOM 717 C C . GLU A 1 93 ? -2.485 25.564 18.203 1.00 31.36 144 GLU A C 1
ATOM 718 O O . GLU A 1 93 ? -3.122 26.539 17.867 1.00 31.36 144 GLU A O 1
ATOM 724 N N . ILE A 1 94 ? -2.994 24.343 18.163 1.00 30.97 145 ILE A N 1
ATOM 725 C CA . ILE A 1 94 ? -4.418 24.118 17.952 1.00 30.01 145 ILE A CA 1
ATOM 726 C C . ILE A 1 94 ? -4.982 23.976 19.344 1.00 29.81 145 ILE A C 1
ATOM 727 O O . ILE A 1 94 ? -4.473 23.178 20.110 1.00 29.78 145 ILE A O 1
ATOM 732 N N . VAL A 1 95 ? -6.016 24.754 19.650 1.00 29.66 146 VAL A N 1
ATOM 733 C CA . VAL A 1 95 ? -6.771 24.647 20.900 1.00 29.28 146 VAL A CA 1
ATOM 734 C C . VAL A 1 95 ? -8.148 24.081 20.591 1.00 28.73 146 VAL A C 1
ATOM 735 O O . VAL A 1 95 ? -8.847 24.564 19.679 1.00 30.44 146 VAL A O 1
ATOM 739 N N . VAL A 1 96 ? -8.514 23.029 21.312 1.00 27.24 147 VAL A N 1
ATOM 740 C CA . VAL A 1 96 ? -9.833 22.430 21.199 1.00 26.62 147 VAL A CA 1
ATOM 741 C C . VAL A 1 96 ? -10.503 22.738 22.525 1.00 27.31 147 VAL A C 1
ATOM 742 O O . VAL A 1 96 ? -9.887 22.562 23.592 1.00 27.92 147 VAL A O 1
ATOM 746 N N . LEU A 1 97 ? -11.720 23.271 22.490 1.00 27.14 148 LEU A N 1
ATOM 747 C CA . LEU A 1 97 ? -12.384 23.674 23.736 1.00 28.17 148 LEU A CA 1
ATOM 748 C C . LEU A 1 97 ? -12.842 22.450 24.503 1.00 28.26 148 LEU A C 1
ATOM 749 O O . LEU A 1 97 ? -13.025 22.486 25.716 1.00 28.84 148 LEU A O 1
ATOM 754 N N . ASN A 1 98 ? -13.053 21.367 23.779 1.00 27.60 149 ASN A N 1
ATOM 755 C CA . ASN A 1 98 ? -13.271 20.107 24.425 1.00 28.42 149 ASN A CA 1
ATOM 756 C C . ASN A 1 98 ? -12.421 19.026 23.733 1.00 27.97 149 ASN A C 1
ATOM 757 O O . ASN A 1 98 ? -12.345 18.982 22.493 1.00 27.56 149 ASN A O 1
ATOM 762 N N . GLN A 1 99 ? -11.769 18.185 24.550 1.00 28.00 150 GLN A N 1
ATOM 763 C CA . GLN A 1 99 ? -10.941 17.077 24.058 1.00 28.39 150 GLN A CA 1
ATOM 764 C C . GLN A 1 99 ? -11.779 16.045 23.303 1.00 29.41 150 GLN A C 1
ATOM 765 O O . GLN A 1 99 ? -11.342 15.511 22.291 1.00 28.69 150 GLN A O 1
ATOM 771 N N . GLU A 1 100 ? -12.984 15.781 23.802 1.00 30.37 151 GLU A N 1
ATOM 772 C CA . GLU A 1 100 ? -13.867 14.805 23.173 1.00 32.46 151 GLU A CA 1
ATOM 773 C C . GLU A 1 100 ? -14.818 15.458 22.181 1.00 32.10 151 GLU A C 1
ATOM 774 O O . GLU A 1 100 ? -15.482 16.467 22.485 1.00 31.48 151 GLU A O 1
ATOM 780 N N . ASP A 1 101 ? -14.917 14.821 21.025 1.00 31.54 152 ASP A N 1
ATOM 781 C CA . ASP A 1 101 ? -15.863 15.210 19.989 1.00 32.05 152 ASP A CA 1
ATOM 782 C C . ASP A 1 101 ? -17.321 15.076 20.412 1.00 31.50 152 ASP A C 1
ATOM 783 O O . ASP A 1 101 ? -17.702 14.116 21.057 1.00 30.74 152 ASP A O 1
ATOM 788 N N . LYS A 1 102 ? -18.124 16.052 20.015 1.00 31.91 153 LYS A N 1
ATOM 789 C CA . LYS A 1 102 ? -19.551 16.029 20.269 1.00 33.02 153 LYS A CA 1
ATOM 790 C C . LYS A 1 102 ? -20.321 15.959 18.943 1.00 32.04 153 LYS A C 1
ATOM 791 O O . LYS A 1 102 ? -21.341 16.598 18.768 1.00 33.38 153 LYS A O 1
ATOM 797 N N . THR A 1 103 ? -19.779 15.205 17.998 1.00 31.59 154 THR A N 1
ATOM 798 C CA . THR A 1 103 ? -20.376 14.979 16.674 1.00 30.43 154 THR A CA 1
ATOM 799 C C . THR A 1 103 ? -21.844 14.544 16.700 1.00 29.18 154 THR A C 1
ATOM 800 O O . THR A 1 103 ? -22.182 13.600 17.415 1.00 29.45 154 THR A O 1
ATOM 804 N N . PRO A 1 104 ? -22.725 15.202 15.903 1.00 28.45 155 PRO A N 1
ATOM 805 C CA . PRO A 1 104 ? -24.093 14.682 15.734 1.00 27.76 155 PRO A CA 1
ATOM 806 C C . PRO A 1 104 ? -24.106 13.292 15.096 1.00 27.40 155 PRO A C 1
ATOM 807 O O . PRO A 1 104 ? -23.237 12.958 14.272 1.00 26.97 155 PRO A O 1
ATOM 811 N N . GLU A 1 105 ? -25.112 12.507 15.457 1.00 27.21 156 GLU A N 1
ATOM 812 C CA . GLU A 1 105 ? -25.236 11.151 14.983 1.00 27.21 156 GLU A CA 1
ATOM 813 C C . GLU A 1 105 ? -25.237 11.119 13.463 1.00 26.89 156 GLU A C 1
ATOM 814 O O . GLU A 1 105 ? -24.526 10.314 12.864 1.00 27.20 156 GLU A O 1
ATOM 820 N N . GLU A 1 106 ? -26.040 11.984 12.858 1.00 26.83 157 GLU A N 1
ATOM 821 C CA . GLU A 1 106 ? -26.176 12.060 11.399 1.00 27.19 157 GLU A CA 1
ATOM 822 C C . GLU A 1 106 ? -24.823 12.261 10.719 1.00 25.77 157 GLU A C 1
ATOM 823 O O . GLU A 1 106 ? -24.605 11.749 9.625 1.00 25.16 157 GLU A O 1
ATOM 829 N N . GLU A 1 107 ? -23.937 13.019 11.366 1.00 25.13 158 GLU A N 1
ATOM 830 C CA . GLU A 1 107 ? -22.653 13.367 10.773 1.00 24.50 158 GLU A CA 1
ATOM 831 C C . GLU A 1 107 ? -21.772 12.107 10.740 1.00 24.30 158 GLU A C 1
ATOM 832 O O . GLU A 1 107 ? -21.171 11.778 9.703 1.00 23.24 158 GLU A O 1
ATOM 838 N N . LEU A 1 108 ? -21.743 11.380 11.849 1.00 23.98 159 LEU A N 1
ATOM 839 C CA . LEU A 1 108 ? -20.932 10.173 11.914 1.00 25.20 159 LEU A CA 1
ATOM 840 C C . LEU A 1 108 ? -21.382 9.106 10.919 1.00 25.78 159 LEU A C 1
ATOM 841 O O . LEU A 1 108 ? -20.525 8.422 10.340 1.00 24.95 159 LEU A O 1
ATOM 846 N N . VAL A 1 109 ? -22.705 8.967 10.759 1.00 25.92 160 VAL A N 1
ATOM 847 C CA . VAL A 1 109 ? -23.297 7.954 9.889 1.00 27.39 160 VAL A CA 1
ATOM 848 C C . VAL A 1 109 ? -22.980 8.310 8.442 1.00 27.63 160 VAL A C 1
ATOM 849 O O . VAL A 1 109 ? -22.660 7.447 7.612 1.00 29.17 160 VAL A O 1
ATOM 853 N N . GLU A 1 110 ? -23.081 9.597 8.146 1.00 27.39 161 GLU A N 1
ATOM 854 C CA . GLU A 1 110 ? -22.772 10.114 6.837 1.00 27.65 161 GLU A CA 1
ATOM 855 C C . GLU A 1 110 ? -21.301 9.898 6.499 1.00 26.49 161 GLU A C 1
ATOM 856 O O . GLU A 1 110 ? -20.969 9.512 5.370 1.00 26.13 161 GLU A O 1
ATOM 862 N N . ASP A 1 111 ? -20.417 10.164 7.460 1.00 25.34 162 ASP A N 1
ATOM 863 C CA . ASP A 1 111 ? -18.973 9.961 7.247 1.00 26.02 162 ASP A CA 1
ATOM 864 C C . ASP A 1 111 ? -18.641 8.470 7.058 1.00 26.14 162 ASP A C 1
ATOM 865 O O . ASP A 1 111 ? -17.885 8.087 6.142 1.00 25.83 162 ASP A O 1
ATOM 870 N N . LEU A 1 112 ? -19.233 7.622 7.892 1.00 26.40 163 LEU A N 1
ATOM 871 C CA . LEU A 1 112 ? -19.061 6.181 7.703 1.00 28.16 163 LEU A CA 1
ATOM 872 C C . LEU A 1 112 ? -19.566 5.705 6.321 1.00 28.24 163 LEU A C 1
ATOM 873 O O . LEU A 1 112 ? -18.884 4.932 5.652 1.00 28.26 163 LEU A O 1
ATOM 878 N N . ALA A 1 113 ? -20.718 6.195 5.890 1.00 27.53 164 ALA A N 1
ATOM 879 C CA . ALA A 1 113 ? -21.245 5.835 4.562 1.00 27.58 164 ALA A CA 1
ATOM 880 C C . ALA A 1 113 ? -20.284 6.256 3.430 1.00 27.26 164 ALA A C 1
ATOM 881 O O . ALA A 1 113 ? -20.083 5.526 2.438 1.00 28.19 164 ALA A O 1
ATOM 883 N N . THR A 1 114 ? -19.714 7.444 3.549 1.00 26.12 165 THR A N 1
ATOM 884 C CA . THR A 1 114 ? -18.698 7.887 2.590 1.00 25.26 165 THR A CA 1
ATOM 885 C C . THR A 1 114 ? -17.492 6.961 2.588 1.00 25.01 165 THR A C 1
ATOM 886 O O . THR A 1 114 ? -17.010 6.570 1.519 1.00 24.04 165 THR A O 1
ATOM 890 N N . ILE A 1 115 ? -17.006 6.607 3.794 1.00 25.14 166 ILE A N 1
ATOM 891 C CA . ILE A 1 115 ? -15.854 5.730 3.969 1.00 25.41 166 ILE A CA 1
ATOM 892 C C . ILE A 1 115 ? -16.171 4.318 3.388 1.00 27.16 166 ILE A C 1
ATOM 893 O O . ILE A 1 115 ? -15.352 3.746 2.657 1.00 27.07 166 ILE A O 1
ATOM 898 N N . LEU A 1 116 ? -17.361 3.792 3.705 1.00 27.38 167 LEU A N 1
ATOM 899 C CA . LEU A 1 116 ? -17.806 2.463 3.236 1.00 29.69 167 LEU A CA 1
ATOM 900 C C . LEU A 1 116 ? -17.879 2.397 1.722 1.00 30.12 167 LEU A C 1
ATOM 901 O O . LEU A 1 116 ? -17.405 1.429 1.128 1.00 32.58 167 LEU A O 1
ATOM 906 N N . VAL A 1 117 ? -18.401 3.447 1.108 1.00 30.29 168 VAL A N 1
ATOM 907 C CA . VAL A 1 117 ? -18.427 3.567 -0.369 1.00 31.14 168 VAL A CA 1
ATOM 908 C C . VAL A 1 117 ? -17.027 3.551 -0.993 1.00 30.82 168 VAL A C 1
ATOM 909 O O . VAL A 1 117 ? -16.790 2.916 -2.041 1.00 29.28 168 VAL A O 1
ATOM 913 N N . SER A 1 118 ? -16.105 4.249 -0.349 1.00 30.21 169 SER A N 1
ATOM 914 C CA . SER A 1 118 ? -14.740 4.267 -0.804 1.00 30.76 169 SER A CA 1
ATOM 915 C C . SER A 1 118 ? -14.099 2.876 -0.756 1.00 30.49 169 SER A C 1
ATOM 916 O O . SER A 1 118 ? -13.518 2.456 -1.756 1.00 30.68 169 SER A O 1
ATOM 919 N N . PHE A 1 119 ? -14.231 2.173 0.383 1.00 29.29 170 PHE A N 1
ATOM 920 C CA . PHE A 1 119 ? -13.699 0.814 0.503 1.00 28.51 170 PHE A CA 1
ATOM 921 C C . PHE A 1 119 ? -14.373 -0.185 -0.467 1.00 29.23 170 PHE A C 1
ATOM 922 O O . PHE A 1 119 ? -13.686 -1.004 -1.101 1.00 28.45 170 PHE A O 1
ATOM 930 N N . SER A 1 120 ? -15.698 -0.100 -0.632 1.00 28.38 171 SER A N 1
ATOM 931 C CA . SER A 1 120 ? -16.373 -1.074 -1.488 1.00 29.37 171 SER A CA 1
ATOM 932 C C . SER A 1 120 ? -15.873 -0.920 -2.927 1.00 29.12 171 SER A C 1
ATOM 933 O O . SER A 1 120 ? -15.689 -1.909 -3.653 1.00 29.24 171 SER A O 1
ATOM 936 N N . GLY A 1 121 ? -15.604 0.324 -3.323 1.00 29.49 172 GLY A N 1
ATOM 937 C CA . GLY A 1 121 ? -15.057 0.602 -4.661 1.00 28.75 172 GLY A CA 1
ATOM 938 C C . GLY A 1 121 ? -13.739 -0.127 -4.840 1.00 29.21 172 GLY A C 1
ATOM 939 O O . GLY A 1 121 ? -13.529 -0.796 -5.858 1.00 29.07 172 GLY A O 1
ATOM 940 N N . LYS A 1 122 ? -12.856 -0.024 -3.836 1.00 28.43 173 LYS A N 1
ATOM 941 C CA . LYS A 1 122 ? -11.553 -0.691 -3.862 1.00 27.73 173 LYS A CA 1
ATOM 942 C C . LYS A 1 122 ? -11.680 -2.218 -3.804 1.00 27.47 173 LYS A C 1
ATOM 943 O O . LYS A 1 122 ? -10.952 -2.916 -4.484 1.00 28.09 173 LYS A O 1
ATOM 949 N N . LEU A 1 123 ? -12.577 -2.737 -2.967 1.00 26.51 174 LEU A N 1
ATOM 950 C CA . LEU A 1 123 ? -12.792 -4.184 -2.882 1.00 26.48 174 LEU A CA 1
ATOM 951 C C . LEU A 1 123 ? -13.306 -4.771 -4.221 1.00 26.47 174 LEU A C 1
ATOM 952 O O . LEU A 1 123 ? -12.864 -5.851 -4.645 1.00 24.67 174 LEU A O 1
ATOM 957 N N . HIS A 1 124 ? -14.217 -4.040 -4.874 1.00 25.93 175 HIS A N 1
ATOM 958 C CA . HIS A 1 124 ? -14.730 -4.442 -6.153 1.00 25.97 175 HIS A CA 1
ATOM 959 C C . HIS A 1 124 ? -13.605 -4.484 -7.170 1.00 26.91 175 HIS A C 1
ATOM 960 O O . HIS A 1 124 ? -13.488 -5.458 -7.920 1.00 28.11 175 HIS A O 1
ATOM 967 N N . GLY A 1 125 ? -12.785 -3.432 -7.179 1.00 27.28 176 GLY A N 1
ATOM 968 C CA . GLY A 1 125 ? -11.603 -3.330 -8.017 1.00 28.13 176 GLY A CA 1
ATOM 969 C C . GLY A 1 125 ? -10.695 -4.530 -7.871 1.00 28.87 176 GLY A C 1
ATOM 970 O O . GLY A 1 125 ? -10.155 -5.004 -8.834 1.00 28.71 176 GLY A O 1
ATOM 979 N N . ARG A 1 127 ? -11.777 -7.482 -6.879 1.00 29.70 178 ARG A N 1
ATOM 980 C CA . ARG A 1 127 ? -12.685 -8.663 -6.895 1.00 29.32 178 ARG A CA 1
ATOM 981 C C . ARG A 1 127 ? -12.727 -9.449 -5.592 1.00 29.95 178 ARG A C 1
ATOM 982 O O . ARG A 1 127 ? -12.790 -10.683 -5.611 1.00 28.77 178 ARG A O 1
ATOM 990 N N . SER A 1 128 ? -12.705 -8.731 -4.474 1.00 29.39 179 SER A N 1
ATOM 991 C CA . SER A 1 128 ? -12.698 -9.349 -3.183 1.00 30.36 179 SER A CA 1
ATOM 992 C C . SER A 1 128 ? -14.121 -9.738 -2.793 1.00 31.62 179 SER A C 1
ATOM 993 O O . SER A 1 128 ? -15.061 -8.955 -2.973 1.00 31.72 179 SER A O 1
ATOM 996 N N . GLN A 1 129 ? -14.258 -10.916 -2.201 1.00 32.73 180 GLN A N 1
ATOM 997 C CA . GLN A 1 129 ? -15.556 -11.380 -1.711 1.00 33.29 180 GLN A CA 1
ATOM 998 C C . GLN A 1 129 ? -16.056 -10.585 -0.473 1.00 32.03 180 GLN A C 1
ATOM 999 O O . GLN A 1 129 ? -17.199 -10.744 -0.033 1.00 32.93 180 GLN A O 1
ATOM 1005 N N . LYS A 1 130 ? -15.238 -9.680 0.054 1.00 29.87 181 LYS A N 1
ATOM 1006 C CA . LYS A 1 130 ? -15.739 -8.798 1.107 1.00 28.37 181 LYS A CA 1
ATOM 1007 C C . LYS A 1 130 ? -16.602 -7.660 0.570 1.00 27.33 181 LYS A C 1
ATOM 1008 O O . LYS A 1 130 ? -17.261 -6.982 1.334 1.00 25.12 181 LYS A O 1
ATOM 1014 N N . TYR A 1 131 ?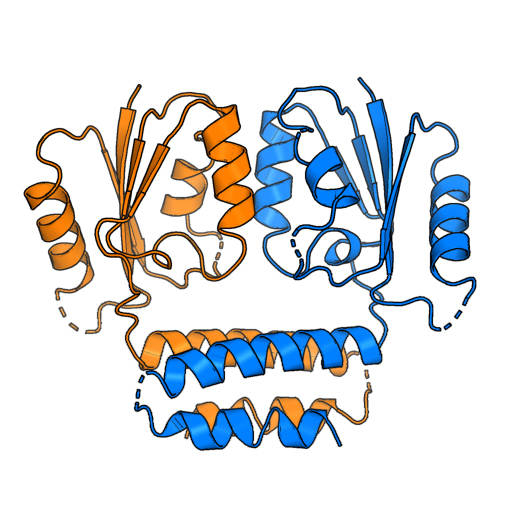 -16.576 -7.430 -0.743 1.00 26.28 182 TYR A N 1
ATOM 1015 C CA . TYR A 1 131 ? -17.368 -6.353 -1.307 1.00 26.57 182 TYR A CA 1
ATOM 1016 C C . TYR A 1 131 ? -18.834 -6.441 -0.859 1.00 25.80 182 TYR A C 1
ATOM 1017 O O . TYR A 1 131 ? -19.420 -5.447 -0.517 1.00 24.85 182 TYR A O 1
ATOM 1026 N N . GLU A 1 132 ? -19.410 -7.638 -0.867 1.00 25.69 183 GLU A N 1
ATOM 1027 C CA . GLU A 1 132 ? -20.823 -7.786 -0.602 1.00 26.71 183 GLU A CA 1
ATOM 1028 C C . GLU A 1 132 ? -21.135 -7.447 0.858 1.00 26.72 183 GLU A C 1
ATOM 1029 O O . GLU A 1 132 ? -22.161 -6.853 1.128 1.00 26.80 183 GLU A O 1
ATOM 1035 N N . LYS A 1 133 ? -20.218 -7.747 1.766 1.00 26.09 184 LYS A N 1
ATOM 1036 C CA . LYS A 1 133 ? -20.424 -7.393 3.182 1.00 28.64 184 LYS A CA 1
ATOM 1037 C C . LYS A 1 133 ? -20.407 -5.882 3.378 1.00 29.02 184 LYS A C 1
ATOM 1038 O O . LYS A 1 133 ? -21.220 -5.337 4.169 1.00 28.00 184 LYS A O 1
ATOM 1044 N N . VAL A 1 134 ? -19.478 -5.231 2.669 1.00 28.26 185 VAL A N 1
ATOM 1045 C CA . VAL A 1 134 ? -19.283 -3.786 2.788 1.00 28.87 185 VAL A CA 1
ATOM 1046 C C . VAL A 1 134 ? -20.489 -3.005 2.211 1.00 29.06 185 VAL A C 1
ATOM 1047 O O . VAL A 1 134 ? -20.977 -2.070 2.847 1.00 28.33 185 VAL A O 1
ATOM 1051 N N . LYS A 1 135 ? -20.990 -3.443 1.048 1.00 28.94 186 LYS A N 1
ATOM 1052 C CA . LYS A 1 135 ? -22.209 -2.910 0.457 1.00 29.34 186 LYS A CA 1
ATOM 1053 C C . LYS A 1 135 ? -23.413 -3.063 1.420 1.00 29.16 186 LYS A C 1
ATOM 1054 O O . LYS A 1 135 ? -24.154 -2.115 1.688 1.00 28.94 186 LYS A O 1
ATOM 1060 N N . LYS A 1 136 ? -23.579 -4.267 1.949 1.00 28.70 187 LYS A N 1
ATOM 1061 C CA . LYS A 1 136 ? -24.621 -4.567 2.898 1.00 29.31 187 LYS A CA 1
ATOM 1062 C C . LYS A 1 136 ? -24.548 -3.653 4.141 1.00 29.35 187 LYS A C 1
ATOM 1063 O O . LYS A 1 136 ? -25.589 -3.216 4.660 1.00 29.80 187 LYS A O 1
ATOM 1069 N N A CYS A 1 137 ? -23.336 -3.362 4.616 0.50 28.97 188 CYS A N 1
ATOM 1070 N N B CYS A 1 137 ? -23.332 -3.358 4.581 0.50 29.02 188 CYS A N 1
ATOM 1071 C CA A CYS A 1 137 ? -23.147 -2.441 5.752 0.50 29.49 188 CYS A CA 1
ATOM 1072 C CA B CYS A 1 137 ? -23.100 -2.469 5.714 0.50 29.52 188 CYS A CA 1
ATOM 1073 C C A CYS A 1 137 ? -23.565 -1.015 5.409 0.50 29.28 188 CYS A C 1
ATOM 1074 C C B CYS A 1 137 ? -23.507 -1.021 5.425 0.50 29.35 188 CYS A C 1
ATOM 1075 O O A CYS A 1 137 ? -24.266 -0.374 6.187 0.50 29.31 188 CYS A O 1
ATOM 1076 O O B CYS A 1 137 ? -24.137 -0.373 6.257 0.50 29.36 188 CYS A O 1
ATOM 1081 N N . ALA A 1 138 ? -23.121 -0.516 4.257 1.00 29.05 189 ALA A N 1
ATOM 1082 C CA . ALA A 1 138 ? -23.548 0.808 3.783 1.00 29.29 189 ALA A CA 1
ATOM 1083 C C . ALA A 1 138 ? -25.086 0.889 3.676 1.00 29.79 189 ALA A C 1
ATOM 1084 O O . ALA A 1 138 ? -25.701 1.855 4.128 1.00 29.89 189 ALA A O 1
ATOM 1086 N N . GLU A 1 139 ? -25.707 -0.160 3.152 1.00 30.26 190 GLU A N 1
ATOM 1087 C CA . GLU A 1 139 ? -27.163 -0.226 3.104 1.00 30.84 190 GLU A CA 1
ATOM 1088 C C . GLU A 1 139 ? -27.827 -0.159 4.512 1.00 30.84 190 GLU A C 1
ATOM 1089 O O . GLU A 1 139 ? -28.762 0.639 4.742 1.00 29.59 190 GLU A O 1
ATOM 1095 N N . GLU A 1 140 ? -27.339 -0.979 5.443 1.00 30.45 191 GLU A N 1
ATOM 1096 C CA . GLU A 1 140 ? -27.866 -0.981 6.810 1.00 31.45 191 GLU A CA 1
ATOM 1097 C C . GLU A 1 140 ? -27.800 0.438 7.403 1.00 31.25 191 GLU A C 1
ATOM 1098 O O . GLU A 1 140 ? -28.743 0.872 8.069 1.00 31.55 191 GLU A O 1
ATOM 1104 N N . LEU A 1 141 ? -26.709 1.163 7.133 1.00 31.05 192 LEU A N 1
ATOM 1105 C CA . LEU A 1 141 ? -26.526 2.515 7.678 1.00 31.71 192 LEU A CA 1
ATOM 1106 C C . LEU A 1 141 ? -27.404 3.556 7.024 1.00 32.06 192 LEU A C 1
ATOM 1107 O O . LEU A 1 141 ? -27.683 4.582 7.642 1.00 32.95 192 LEU A O 1
ATOM 1112 N N . LYS A 1 142 ? -27.787 3.324 5.769 1.00 32.00 193 LYS A N 1
ATOM 1113 C CA . LYS A 1 142 ? -28.764 4.170 5.095 1.00 32.31 193 LYS A CA 1
ATOM 1114 C C . LYS A 1 142 ? -30.232 3.918 5.521 1.00 31.44 193 LYS A C 1
ATOM 1115 O O . LYS A 1 142 ? -31.120 4.648 5.117 1.00 30.78 193 LYS A O 1
ATOM 1121 N N . ASN A 1 143 ? -30.457 2.879 6.317 1.00 30.60 194 ASN A N 1
ATOM 1122 C CA . ASN A 1 143 ? -31.771 2.540 6.815 1.00 30.69 194 ASN A CA 1
ATOM 1123 C C . ASN A 1 143 ? -32.044 3.120 8.193 1.00 30.18 194 ASN A C 1
ATOM 1124 O O . ASN A 1 143 ? -31.163 3.086 9.059 1.00 29.40 194 ASN A O 1
ATOM 1130 N N . ALA B 1 3 ? 18.492 18.975 1.235 1.00 38.35 54 ALA B N 1
ATOM 1131 C CA . ALA B 1 3 ? 17.879 18.353 0.033 1.00 38.27 54 ALA B CA 1
ATOM 1132 C C . ALA B 1 3 ? 18.083 16.835 0.055 1.00 38.05 54 ALA B C 1
ATOM 1133 O O . ALA B 1 3 ? 18.726 16.278 -0.844 1.00 39.00 54 ALA B O 1
ATOM 1135 N N . LYS B 1 4 ? 17.554 16.169 1.082 1.00 36.89 55 LYS B N 1
ATOM 1136 C CA . LYS B 1 4 ? 17.645 14.704 1.193 1.00 35.54 55 LYS B CA 1
ATOM 1137 C C . LYS B 1 4 ? 16.641 14.022 0.285 1.00 34.42 55 LYS B C 1
ATOM 1138 O O . LYS B 1 4 ? 15.487 14.465 0.169 1.00 34.12 55 LYS B O 1
ATOM 1144 N N . VAL B 1 5 ? 17.066 12.931 -0.348 1.00 32.82 56 VAL B N 1
ATOM 1145 C CA . VAL B 1 5 ? 16.140 12.088 -1.088 1.00 30.82 56 VAL B CA 1
ATOM 1146 C C . VAL B 1 5 ? 15.858 10.863 -0.237 1.00 30.38 56 VAL B C 1
ATOM 1147 O O . VAL B 1 5 ? 16.778 10.125 0.133 1.00 28.82 56 VAL B O 1
ATOM 1151 N N . ILE B 1 6 ? 14.578 10.674 0.087 1.00 29.32 57 ILE B N 1
ATOM 1152 C CA . ILE B 1 6 ? 14.154 9.626 0.991 1.00 29.05 57 ILE B CA 1
ATOM 1153 C C . ILE B 1 6 ? 13.219 8.585 0.378 1.00 28.72 57 ILE B C 1
ATOM 1154 O O . ILE B 1 6 ? 12.263 8.916 -0.315 1.00 29.66 57 ILE B O 1
ATOM 1159 N N . LEU B 1 7 ? 13.484 7.328 0.697 1.00 27.85 58 LEU B N 1
ATOM 1160 C CA . LEU B 1 7 ? 12.598 6.221 0.366 1.00 27.76 58 LEU B CA 1
ATOM 1161 C C . LEU B 1 7 ? 11.771 5.832 1.592 1.00 27.59 58 LEU B C 1
ATOM 1162 O O . LEU B 1 7 ? 12.331 5.588 2.662 1.00 28.24 58 LEU B O 1
ATOM 1167 N N . TYR B 1 8 ? 10.444 5.792 1.425 1.00 27.09 59 TYR B N 1
ATOM 1168 C CA . TYR B 1 8 ? 9.540 5.349 2.488 1.00 27.44 59 TYR B CA 1
ATOM 1169 C C . TYR B 1 8 ? 8.822 4.088 2.061 1.00 27.48 59 TYR B C 1
ATOM 1170 O O . TYR B 1 8 ? 8.238 4.022 0.945 1.00 28.46 59 TYR B O 1
ATOM 1179 N N . ALA B 1 9 ? 8.928 3.071 2.915 1.00 27.19 60 ALA B N 1
ATOM 1180 C CA . ALA B 1 9 ? 8.373 1.758 2.642 1.00 27.76 60 ALA B CA 1
ATOM 1181 C C . ALA B 1 9 ? 7.600 1.330 3.840 1.00 28.31 60 ALA B C 1
ATOM 1182 O O . ALA B 1 9 ? 8.064 1.542 4.967 1.00 27.88 60 ALA B O 1
ATOM 1184 N N . ARG B 1 10 ? 6.435 0.715 3.602 1.00 28.12 61 ARG B N 1
ATOM 1185 C CA . ARG B 1 10 ? 5.556 0.300 4.686 1.00 28.79 61 ARG B CA 1
ATOM 1186 C C . ARG B 1 10 ? 4.780 -0.970 4.307 1.00 29.73 61 ARG B C 1
ATOM 1187 O O . ARG B 1 10 ? 4.279 -1.125 3.188 1.00 29.16 61 ARG B O 1
ATOM 1195 N N . VAL B 1 11 ? 4.694 -1.884 5.260 1.00 30.13 62 VAL B N 1
ATOM 1196 C CA . VAL B 1 11 ? 3.777 -2.995 5.130 1.00 30.22 62 VAL B CA 1
ATOM 1197 C C . VAL B 1 11 ? 2.972 -3.012 6.400 1.00 30.78 62 VAL B C 1
ATOM 1198 O O . VAL B 1 11 ? 3.455 -2.567 7.441 1.00 29.42 62 VAL B O 1
ATOM 1202 N N . SER B 1 12 ? 1.742 -3.508 6.298 1.00 32.25 63 SER B N 1
ATOM 1203 C CA . SER B 1 12 ? 0.878 -3.649 7.455 1.00 34.95 63 SER B CA 1
ATOM 1204 C C . SER B 1 12 ? 1.368 -4.804 8.286 1.00 36.73 63 SER B C 1
ATOM 1205 O O . SER B 1 12 ? 1.299 -4.759 9.502 1.00 37.49 63 SER B O 1
ATOM 1208 N N . SER B 1 13 ? 1.840 -5.846 7.614 1.00 39.16 64 SER B N 1
ATOM 1209 C CA . SER B 1 13 ? 2.560 -6.924 8.285 1.00 41.36 64 SER B CA 1
ATOM 1210 C C . SER B 1 13 ? 3.469 -7.672 7.296 1.00 42.61 64 SER B C 1
ATOM 1211 O O . SER B 1 13 ? 3.246 -7.642 6.070 1.00 42.58 64 SER B O 1
ATOM 1214 N N . ASN B 1 14 ? 4.501 -8.339 7.803 1.00 43.80 65 ASN B N 1
ATOM 1215 C CA . ASN B 1 14 ? 5.245 -9.237 6.918 1.00 45.04 65 ASN B CA 1
ATOM 1216 C C . ASN B 1 14 ? 4.667 -10.622 6.783 1.00 45.81 65 ASN B C 1
ATOM 1217 O O . ASN B 1 14 ? 5.016 -11.553 7.517 1.00 45.95 65 ASN B O 1
ATOM 1222 N N . THR B 1 15 ? 3.772 -10.726 5.803 1.00 46.91 66 THR B N 1
ATOM 1223 C CA . THR B 1 15 ? 3.037 -11.953 5.487 1.00 47.84 66 THR B CA 1
ATOM 1224 C C . THR B 1 15 ? 3.937 -13.052 4.913 1.00 48.28 66 THR B C 1
ATOM 1225 O O . THR B 1 15 ? 4.946 -12.766 4.260 1.00 49.18 66 THR B O 1
ATOM 1227 N N . ASP B 1 18 ? 10.481 -11.748 1.551 1.00 38.78 69 ASP B N 1
ATOM 1228 C CA . ASP B 1 18 ? 9.831 -10.927 2.577 1.00 38.23 69 ASP B CA 1
ATOM 1229 C C . ASP B 1 18 ? 9.389 -9.543 2.070 1.00 37.42 69 ASP B C 1
ATOM 1230 O O . ASP B 1 18 ? 10.147 -8.813 1.418 1.00 36.68 69 ASP B O 1
ATOM 1235 N N . ASP B 1 19 ? 8.171 -9.175 2.440 1.00 36.43 70 ASP B N 1
ATOM 1236 C CA . ASP B 1 19 ? 7.437 -8.155 1.707 1.00 36.34 70 ASP B CA 1
ATOM 1237 C C . ASP B 1 19 ? 8.018 -6.751 1.851 1.00 35.08 70 ASP B C 1
ATOM 1238 O O . ASP B 1 19 ? 8.070 -6.004 0.871 1.00 35.18 70 ASP B O 1
ATOM 1243 N N . LEU B 1 20 ? 8.421 -6.397 3.065 1.00 33.58 71 LEU B N 1
ATOM 1244 C CA . LEU B 1 20 ? 8.963 -5.079 3.325 1.00 32.91 71 LEU B CA 1
ATOM 1245 C C . LEU B 1 20 ? 10.332 -4.953 2.653 1.00 32.48 71 LEU B C 1
ATOM 1246 O O . LEU B 1 20 ? 10.543 -4.007 1.876 1.00 32.29 71 LEU B O 1
ATOM 1251 N N . ALA B 1 21 ? 11.228 -5.913 2.924 1.00 31.14 72 ALA B N 1
ATOM 1252 C CA . ALA B 1 21 ? 12.539 -5.968 2.269 1.00 31.50 72 ALA B CA 1
ATOM 1253 C C . ALA B 1 21 ? 12.407 -5.837 0.757 1.00 31.20 72 ALA B C 1
ATOM 1254 O O . ALA B 1 21 ? 13.181 -5.138 0.135 1.00 31.79 72 ALA B O 1
ATOM 1256 N N . ASN B 1 22 ? 11.417 -6.516 0.183 1.00 31.09 73 ASN B N 1
ATOM 1257 C CA . ASN B 1 22 ? 11.196 -6.502 -1.264 1.00 30.74 73 ASN B CA 1
ATOM 1258 C C . ASN B 1 22 ? 10.687 -5.166 -1.803 1.00 29.46 73 ASN B C 1
ATOM 1259 O O . ASN B 1 22 ? 11.052 -4.737 -2.897 1.00 28.46 73 ASN B O 1
ATOM 1264 N N . GLN B 1 23 ? 9.850 -4.513 -1.014 1.00 27.78 74 GLN B N 1
ATOM 1265 C CA . GLN B 1 23 ? 9.398 -3.196 -1.341 1.00 27.50 74 GLN B CA 1
ATOM 1266 C C . GLN B 1 23 ? 10.594 -2.226 -1.356 1.00 27.25 74 GLN B C 1
ATOM 1267 O O . GLN B 1 23 ? 10.751 -1.437 -2.287 1.00 27.83 74 GLN B O 1
ATOM 1273 N N . VAL B 1 24 ? 11.451 -2.298 -0.337 1.00 26.98 75 VAL B N 1
ATOM 1274 C CA . VAL B 1 24 ? 12.665 -1.486 -0.294 1.00 26.71 75 VAL B CA 1
ATOM 1275 C C . VAL B 1 24 ? 13.551 -1.722 -1.537 1.00 27.37 75 VAL B C 1
ATOM 1276 O O . VAL B 1 24 ? 14.066 -0.766 -2.135 1.00 26.62 75 VAL B O 1
ATOM 1280 N N . LYS B 1 25 ? 13.728 -2.994 -1.906 1.00 27.66 76 LYS B N 1
ATOM 1281 C CA . LYS B 1 25 ? 14.594 -3.380 -3.037 1.00 28.89 76 LYS B CA 1
ATOM 1282 C C . LYS B 1 25 ? 14.082 -2.733 -4.309 1.00 28.84 76 LYS B C 1
ATOM 1283 O O . LYS B 1 25 ? 14.848 -2.256 -5.149 1.00 29.61 76 LYS B O 1
ATOM 1289 N N . TYR B 1 26 ? 12.765 -2.756 -4.455 1.00 28.95 77 TYR B N 1
ATOM 1290 C CA . TYR B 1 26 ? 12.118 -2.218 -5.626 1.00 29.10 77 TYR B CA 1
ATOM 1291 C C . TYR B 1 26 ? 12.327 -0.700 -5.712 1.00 28.34 77 TYR B C 1
ATOM 1292 O O . TYR B 1 26 ? 12.692 -0.177 -6.768 1.00 28.18 77 TYR B O 1
ATOM 1301 N N . LEU B 1 27 ? 12.105 -0.011 -4.595 1.00 27.40 78 LEU B N 1
ATOM 1302 C CA . LEU B 1 27 ? 12.362 1.417 -4.494 1.00 27.27 78 LEU B CA 1
ATOM 1303 C C . LEU B 1 27 ? 13.802 1.739 -4.876 1.00 27.55 78 LEU B C 1
ATOM 1304 O O . LEU B 1 27 ? 14.061 2.609 -5.713 1.00 27.70 78 LEU B O 1
ATOM 1309 N N . GLU B 1 28 ? 14.748 1.013 -4.295 1.00 27.84 79 GLU B N 1
ATOM 1310 C CA . GLU B 1 28 ? 16.139 1.336 -4.534 1.00 27.98 79 GLU B CA 1
ATOM 1311 C C . GLU B 1 28 ? 16.543 1.019 -5.955 1.00 28.84 79 GLU B C 1
ATOM 1312 O O . GLU B 1 28 ? 17.484 1.607 -6.445 1.00 29.63 79 GLU B O 1
ATOM 1318 N N . GLU B 1 29 ? 15.846 0.087 -6.597 1.00 29.24 80 GLU B N 1
ATOM 1319 C CA . GLU B 1 29 ? 16.108 -0.289 -7.985 1.00 30.25 80 GLU B CA 1
ATOM 1320 C C . GLU B 1 29 ? 15.617 0.808 -8.916 1.00 30.41 80 GLU B C 1
ATOM 1321 O O . GLU B 1 29 ? 16.244 1.137 -9.938 1.00 31.09 80 GLU B O 1
ATOM 1327 N N . GLN B 1 30 ? 14.463 1.340 -8.559 1.00 31.05 81 GLN B N 1
ATOM 1328 C CA . GLN B 1 30 ? 13.794 2.398 -9.289 1.00 31.79 81 GLN B CA 1
ATOM 1329 C C . GLN B 1 30 ? 14.477 3.742 -9.090 1.00 32.28 81 GLN B C 1
ATOM 1330 O O . GLN B 1 30 ? 14.679 4.487 -10.049 1.00 32.08 81 GLN B O 1
ATOM 1336 N N . VAL B 1 31 ? 14.819 4.049 -7.843 1.00 32.68 82 VAL B N 1
ATOM 1337 C CA . VAL B 1 31 ? 15.505 5.292 -7.509 1.00 33.64 82 VAL B CA 1
ATOM 1338 C C . VAL B 1 31 ? 16.904 4.962 -7.006 1.00 34.47 82 VAL B C 1
ATOM 1339 O O . VAL B 1 31 ? 17.090 4.676 -5.814 1.00 36.30 82 VAL B O 1
ATOM 1343 N N . LYS B 1 32 ? 17.882 5.015 -7.895 1.00 34.15 83 LYS B N 1
ATOM 1344 C CA . LYS B 1 32 ? 19.246 4.598 -7.554 1.00 34.16 83 LYS B CA 1
ATOM 1345 C C . LYS B 1 32 ? 20.023 5.538 -6.607 1.00 34.34 83 LYS B C 1
ATOM 1346 O O . LYS B 1 32 ? 20.842 5.079 -5.810 1.00 34.96 83 LYS B O 1
ATOM 1352 N N . GLU B 1 33 ? 19.766 6.838 -6.701 1.00 34.34 84 GLU B N 1
ATOM 1353 C CA . GLU B 1 33 ? 20.368 7.829 -5.813 1.00 34.43 84 GLU B CA 1
ATOM 1354 C C . GLU B 1 33 ? 19.366 8.207 -4.714 1.00 33.77 84 GLU B C 1
ATOM 1355 O O . GLU B 1 33 ? 18.282 8.717 -5.006 1.00 33.66 84 GLU B O 1
ATOM 1361 N N . TYR B 1 34 ? 19.734 7.938 -3.463 1.00 32.40 85 TYR B N 1
ATOM 1362 C CA . TYR B 1 34 ? 18.884 8.185 -2.302 1.00 31.63 85 TYR B CA 1
ATOM 1363 C C . TYR B 1 34 ? 19.777 8.302 -1.085 1.00 31.07 85 TYR B C 1
ATOM 1364 O O . TYR B 1 34 ? 20.911 7.787 -1.058 1.00 30.04 85 TYR B O 1
ATOM 1373 N N . ASP B 1 35 ? 19.256 8.986 -0.082 1.00 30.11 86 ASP B N 1
ATOM 1374 C CA . ASP B 1 35 ? 20.048 9.311 1.095 1.00 30.16 86 ASP B CA 1
ATOM 1375 C C . ASP B 1 35 ? 19.677 8.470 2.313 1.00 29.80 86 ASP B C 1
ATOM 1376 O O . ASP B 1 35 ? 20.532 8.191 3.177 1.00 29.53 86 ASP B O 1
ATOM 1381 N N . LEU B 1 36 ? 18.414 8.070 2.374 1.00 28.31 87 LEU B N 1
ATOM 1382 C CA . LEU B 1 36 ? 17.862 7.461 3.576 1.00 28.39 87 LEU B CA 1
ATOM 1383 C C . LEU B 1 36 ? 16.657 6.607 3.225 1.00 27.64 87 LEU B C 1
ATOM 1384 O O . LEU B 1 36 ? 15.930 6.920 2.293 1.00 27.22 87 LEU B O 1
ATOM 1389 N N . VAL B 1 37 ? 16.470 5.518 3.967 1.00 27.56 88 VAL B N 1
ATOM 1390 C CA . VAL B 1 37 ? 15.330 4.627 3.793 1.00 27.18 88 VAL B CA 1
ATOM 1391 C C . VAL B 1 37 ? 14.644 4.571 5.143 1.00 27.65 88 VAL B C 1
ATOM 1392 O O . VAL B 1 37 ? 15.262 4.177 6.154 1.00 27.88 88 VAL B O 1
ATOM 1396 N N . ILE B 1 38 ? 13.372 4.956 5.149 1.00 27.33 89 ILE B N 1
ATOM 1397 C CA . ILE B 1 38 ? 12.549 4.860 6.334 1.00 27.93 89 ILE B CA 1
ATOM 1398 C C . ILE B 1 38 ? 11.449 3.841 6.090 1.00 28.63 89 ILE B C 1
ATOM 1399 O O . ILE B 1 38 ? 10.775 3.855 5.053 1.00 29.37 89 ILE B O 1
ATOM 1404 N N . THR B 1 39 ? 11.277 2.940 7.041 1.00 29.49 90 THR B N 1
ATOM 1405 C CA . THR B 1 39 ? 10.296 1.881 6.927 1.00 29.91 90 THR B CA 1
ATOM 1406 C C . THR B 1 39 ? 9.429 1.851 8.177 1.00 30.45 90 THR B C 1
ATOM 1407 O O . THR B 1 39 ? 9.867 2.280 9.265 1.00 30.18 90 THR B O 1
ATOM 1411 N N . ASP B 1 40 ? 8.215 1.314 8.037 1.00 29.44 91 ASP B N 1
ATOM 1412 C CA . ASP B 1 40 ? 7.376 1.043 9.202 1.00 29.15 91 ASP B CA 1
ATOM 1413 C C . ASP B 1 40 ? 6.651 -0.268 8.961 1.00 28.60 91 ASP B C 1
ATOM 1414 O O . ASP B 1 40 ? 6.274 -0.571 7.840 1.00 27.17 91 ASP B O 1
ATOM 1419 N N . ILE B 1 41 ? 6.421 -1.016 10.026 1.00 28.46 92 ILE B N 1
ATOM 1420 C CA . ILE B 1 41 ? 5.481 -2.108 9.948 1.00 29.43 92 ILE B CA 1
ATOM 1421 C C . ILE B 1 41 ? 4.231 -1.642 10.687 1.00 29.74 92 ILE B C 1
ATOM 1422 O O . ILE B 1 41 ? 4.258 -1.388 11.878 1.00 30.44 92 ILE B O 1
ATOM 1427 N N . GLY B 1 42 ? 3.148 -1.487 9.952 1.00 29.34 93 GLY B N 1
ATOM 1428 C CA . GLY B 1 42 ? 1.912 -1.033 10.584 1.00 30.27 93 GLY B CA 1
ATOM 1429 C C . GLY B 1 42 ? 0.986 -0.447 9.540 1.00 29.28 93 GLY B C 1
ATOM 1430 O O . GLY B 1 42 ? 1.352 -0.301 8.382 1.00 29.84 93 GLY B O 1
ATOM 1431 N N . SER B 1 43 ? -0.224 -0.113 9.978 1.00 29.53 94 SER B N 1
ATOM 1432 C CA . SER B 1 43 ? -1.225 0.548 9.144 1.00 28.38 94 SER B CA 1
ATOM 1433 C C . SER B 1 43 ? -0.877 1.987 8.786 1.00 28.15 94 SER B C 1
ATOM 1434 O O . SER B 1 43 ? -0.316 2.752 9.589 1.00 26.62 94 SER B O 1
ATOM 1437 N N . GLY B 1 44 ? -1.240 2.346 7.558 1.00 27.52 95 GLY B N 1
ATOM 1438 C CA . GLY B 1 44 ? -1.281 3.714 7.132 1.00 27.69 95 GLY B CA 1
ATOM 1439 C C . GLY B 1 44 ? -2.214 4.610 7.948 1.00 27.55 95 GLY B C 1
ATOM 1440 O O . GLY B 1 44 ? -2.073 5.838 7.892 1.00 28.02 95 GLY B O 1
ATOM 1441 N N . LEU B 1 45 ? -3.145 4.023 8.705 1.00 27.39 96 LEU B N 1
ATOM 1442 C CA . LEU B 1 45 ? -4.001 4.790 9.626 1.00 28.20 96 LEU B CA 1
ATOM 1443 C C . LEU B 1 45 ? -3.227 5.133 10.895 1.00 29.11 96 LEU B C 1
ATOM 1444 O O . LEU B 1 45 ? -3.656 5.976 11.684 1.00 29.53 96 LEU B O 1
ATOM 1449 N N . ASN B 1 46 ? -2.128 4.419 11.123 1.00 29.65 97 ASN B N 1
ATOM 1450 C CA . ASN B 1 46 ? -1.449 4.460 12.425 1.00 29.69 97 ASN B CA 1
ATOM 1451 C C . ASN B 1 46 ? -0.601 5.726 12.476 1.00 29.22 97 ASN B C 1
ATOM 1452 O O . ASN B 1 46 ? 0.439 5.799 11.813 1.00 29.20 97 ASN B O 1
ATOM 1465 N N . LYS B 1 48 ? 1.025 6.879 14.927 1.00 29.09 99 LYS B N 1
ATOM 1466 C CA . LYS B 1 48 ? 2.163 6.794 15.844 1.00 28.56 99 LYS B CA 1
ATOM 1467 C C . LYS B 1 48 ? 3.367 6.080 15.232 1.00 28.21 99 LYS B C 1
ATOM 1468 O O . LYS B 1 48 ? 4.318 5.774 15.933 1.00 27.51 99 LYS B O 1
ATOM 1474 N N . ARG B 1 49 ? 3.321 5.819 13.916 1.00 26.42 100 ARG B N 1
ATOM 1475 C CA . ARG B 1 49 ? 4.439 5.199 13.247 1.00 27.44 100 ARG B CA 1
ATOM 1476 C C . ARG B 1 49 ? 5.662 6.054 13.400 1.00 27.67 100 ARG B C 1
ATOM 1477 O O . ARG B 1 49 ? 5.652 7.233 13.035 1.00 28.63 100 ARG B O 1
ATOM 1485 N N . LYS B 1 50 ? 6.731 5.456 13.898 1.00 28.05 101 LYS B N 1
ATOM 1486 C CA . LYS B 1 50 ? 7.940 6.202 14.156 1.00 28.89 101 LYS B CA 1
ATOM 1487 C C . LYS B 1 50 ? 8.655 6.628 12.871 1.00 28.66 101 LYS B C 1
ATOM 1488 O O . LYS B 1 50 ? 9.203 7.727 12.802 1.00 28.73 101 LYS B O 1
ATOM 1494 N N . GLY B 1 51 ? 8.632 5.770 11.859 1.00 28.50 102 GLY B N 1
ATOM 1495 C CA . GLY B 1 51 ? 9.243 6.088 10.563 1.00 27.68 102 GLY B CA 1
ATOM 1496 C C . GLY B 1 51 ? 8.532 7.274 9.925 1.00 27.46 102 GLY B C 1
ATOM 1497 O O . GLY B 1 51 ? 9.141 8.295 9.625 1.00 27.47 102 GLY B O 1
ATOM 1498 N N . PHE B 1 52 ? 7.230 7.130 9.754 1.00 27.30 103 PHE B N 1
ATOM 1499 C CA . PHE B 1 52 ? 6.344 8.221 9.316 1.00 27.34 103 PHE B CA 1
ATOM 1500 C C . PHE B 1 52 ? 6.500 9.538 10.112 1.00 26.95 103 PHE B C 1
ATOM 1501 O O . PHE B 1 52 ? 6.601 10.587 9.517 1.00 26.22 103 PHE B O 1
ATOM 1509 N N . LEU B 1 53 ? 6.520 9.477 11.442 1.00 26.36 104 LEU B N 1
ATOM 1510 C CA . LEU B 1 53 ? 6.663 10.707 12.226 1.00 26.99 104 LEU B CA 1
ATOM 1511 C C . LEU B 1 53 ? 8.050 11.334 11.996 1.00 27.13 104 LEU B C 1
ATOM 1512 O O . LEU B 1 53 ? 8.149 12.543 11.815 1.00 26.98 104 LEU B O 1
ATOM 1517 N N . LYS B 1 54 ? 9.107 10.508 11.971 1.00 26.69 105 LYS B N 1
ATOM 1518 C CA . LYS B 1 54 ? 10.439 10.992 11.645 1.00 27.24 105 LYS B CA 1
ATOM 1519 C C . LYS B 1 54 ? 10.424 11.691 10.262 1.00 27.26 105 LYS B C 1
ATOM 1520 O O . LYS B 1 54 ? 10.914 12.805 10.129 1.00 27.37 105 LYS B O 1
ATOM 1526 N N . LEU B 1 55 ? 9.821 11.048 9.267 1.00 27.10 106 LEU B N 1
ATOM 1527 C CA . LEU B 1 55 ? 9.774 11.606 7.921 1.00 27.86 106 LEU B CA 1
ATOM 1528 C C . LEU B 1 55 ? 9.002 12.919 7.850 1.00 27.78 106 LEU B C 1
ATOM 1529 O O . LEU B 1 55 ? 9.453 13.869 7.216 1.00 28.34 106 LEU B O 1
ATOM 1534 N N . LEU B 1 56 ? 7.842 12.971 8.508 1.00 28.14 107 LEU B N 1
ATOM 1535 C CA . LEU B 1 56 ? 7.015 14.180 8.514 1.00 27.73 107 LEU B CA 1
ATOM 1536 C C . LEU B 1 56 ? 7.787 15.364 9.149 1.00 27.80 107 LEU B C 1
ATOM 1537 O O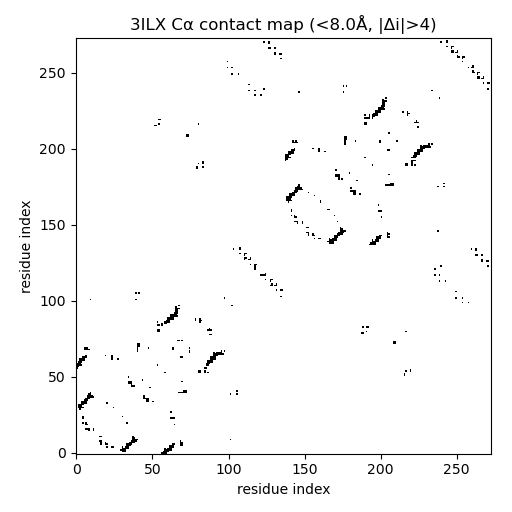 . LEU B 1 56 ? 7.783 16.482 8.664 1.00 26.46 107 LEU B O 1
ATOM 1542 N N . ARG B 1 57 ? 8.437 15.088 10.273 1.00 28.56 108 ARG B N 1
ATOM 1543 C CA . ARG B 1 57 ? 9.200 16.105 10.964 1.00 28.33 108 ARG B CA 1
ATOM 1544 C C . ARG B 1 57 ? 10.387 16.582 10.133 1.00 28.46 108 ARG B C 1
ATOM 1545 O O . ARG B 1 57 ? 10.741 17.762 10.173 1.00 28.37 108 ARG B O 1
ATOM 1561 N N . ILE B 1 59 ? 10.426 16.675 6.789 1.00 26.90 110 ILE B N 1
ATOM 1562 C CA . ILE B 1 59 ? 9.887 17.491 5.679 1.00 26.92 110 ILE B CA 1
ATOM 1563 C C . ILE B 1 59 ? 9.614 18.882 6.211 1.00 26.91 110 ILE B C 1
ATOM 1564 O O . ILE B 1 59 ? 9.995 19.866 5.593 1.00 27.47 110 ILE B O 1
ATOM 1569 N N . LEU B 1 60 ? 9.029 18.953 7.403 1.00 26.87 111 LEU B N 1
ATOM 1570 C CA . LEU B 1 60 ? 8.680 20.230 7.999 1.00 26.59 111 LEU B CA 1
ATOM 1571 C C . LEU B 1 60 ? 9.903 21.057 8.423 1.00 27.02 111 LEU B C 1
ATOM 1572 O O . LEU B 1 60 ? 9.810 22.268 8.568 1.00 26.10 111 LEU B O 1
ATOM 1577 N N . ASN B 1 61 ? 11.035 20.386 8.594 1.00 27.58 112 ASN B N 1
ATOM 1578 C CA . ASN B 1 61 ? 12.272 21.045 8.965 1.00 28.00 112 ASN B CA 1
ATOM 1579 C C . ASN B 1 61 ? 13.128 21.308 7.743 1.00 28.35 112 ASN B C 1
ATOM 1580 O O . ASN B 1 61 ? 14.339 21.552 7.865 1.00 28.35 112 ASN B O 1
ATOM 1585 N N . ASN B 1 62 ? 12.500 21.240 6.570 1.00 27.82 113 ASN B N 1
ATOM 1586 C CA . ASN B 1 62 ? 13.157 21.516 5.282 1.00 28.12 113 ASN B CA 1
ATOM 1587 C C . ASN B 1 62 ? 14.395 20.694 4.978 1.00 28.73 113 ASN B C 1
ATOM 1588 O O . ASN B 1 62 ? 15.356 21.194 4.354 1.00 28.89 113 ASN B O 1
ATOM 1593 N N . GLU B 1 63 ? 14.400 19.435 5.395 1.00 28.43 114 GLU B N 1
ATOM 1594 C CA . GLU B 1 63 ? 15.542 18.595 5.089 1.00 28.65 114 GLU B CA 1
ATOM 1595 C C . GLU B 1 63 ? 15.363 17.792 3.818 1.00 28.57 114 GLU B C 1
ATOM 1596 O O . GLU B 1 63 ? 16.308 17.163 3.346 1.00 28.19 114 GLU B O 1
ATOM 1602 N N . VAL B 1 64 ? 14.156 17.813 3.257 1.00 29.05 115 VAL B N 1
ATOM 1603 C CA . VAL B 1 64 ? 13.772 16.833 2.238 1.00 28.77 115 VAL B CA 1
ATOM 1604 C C . VAL B 1 64 ? 13.422 17.454 0.898 1.00 29.34 115 VAL B C 1
ATOM 1605 O O . VAL B 1 64 ? 12.619 18.363 0.803 1.00 29.35 115 VAL B O 1
ATOM 1609 N N . SER B 1 65 ? 14.024 16.922 -0.143 1.00 30.60 116 SER B N 1
ATOM 1610 C CA . SER B 1 65 ? 13.730 17.324 -1.512 1.00 32.66 116 SER B CA 1
ATOM 1611 C C . SER B 1 65 ? 12.660 16.401 -2.135 1.00 32.96 116 SER B C 1
ATOM 1612 O O . SER B 1 65 ? 11.809 16.840 -2.898 1.00 33.02 116 SER B O 1
ATOM 1615 N N . ARG B 1 66 ? 12.693 15.123 -1.769 1.00 33.83 117 ARG B N 1
ATOM 1616 C CA . ARG B 1 66 ? 11.864 14.116 -2.408 1.00 34.41 117 ARG B CA 1
ATOM 1617 C C . ARG B 1 66 ? 11.649 12.938 -1.457 1.00 34.07 117 ARG B C 1
ATOM 1618 O O . ARG B 1 66 ? 12.575 12.505 -0.763 1.00 33.08 117 ARG B O 1
ATOM 1626 N N . VAL B 1 67 ? 10.403 12.470 -1.414 1.00 34.07 118 VAL B N 1
ATOM 1627 C CA . VAL B 1 67 ? 10.010 11.235 -0.762 1.00 34.27 118 VAL B CA 1
ATOM 1628 C C . VAL B 1 67 ? 9.519 10.334 -1.876 1.00 34.23 118 VAL B C 1
ATOM 1629 O O . VAL B 1 67 ? 8.634 10.732 -2.671 1.00 33.96 118 VAL B O 1
ATOM 1633 N N . ILE B 1 68 ? 10.073 9.127 -1.945 1.00 33.66 119 ILE B N 1
ATOM 1634 C CA . ILE B 1 68 ? 9.638 8.163 -2.959 1.00 33.06 119 ILE B CA 1
ATOM 1635 C C . ILE B 1 68 ? 9.010 6.960 -2.290 1.00 32.95 119 ILE B C 1
ATOM 1636 O O . ILE B 1 68 ? 9.508 6.426 -1.303 1.00 32.38 119 ILE B O 1
ATOM 1641 N N . THR B 1 69 ? 7.878 6.578 -2.857 1.00 33.79 120 THR B N 1
ATOM 1642 C CA . THR B 1 69 ? 7.000 5.578 -2.343 1.00 34.13 120 THR B CA 1
ATOM 1643 C C . THR B 1 69 ? 6.508 4.710 -3.502 1.00 34.33 120 THR B C 1
ATOM 1644 O O . THR B 1 69 ? 6.396 5.204 -4.644 1.00 33.16 120 THR B O 1
ATOM 1648 N N . ALA B 1 70 ? 6.215 3.439 -3.208 1.00 34.11 121 ALA B N 1
ATOM 1649 C CA . ALA B 1 70 ? 5.776 2.479 -4.231 1.00 36.06 121 ALA B CA 1
ATOM 1650 C C . ALA B 1 70 ? 4.329 2.705 -4.760 1.00 36.82 121 ALA B C 1
ATOM 1651 O O . ALA B 1 70 ? 4.066 2.593 -5.978 1.00 36.60 121 ALA B O 1
ATOM 1653 N N . TYR B 1 71 ? 3.416 3.040 -3.842 1.00 37.98 122 TYR B N 1
ATOM 1654 C CA . TYR B 1 71 ? 1.986 3.188 -4.134 1.00 39.25 122 TYR B CA 1
ATOM 1655 C C . TYR B 1 71 ? 1.379 4.346 -3.359 1.00 39.60 122 TYR B C 1
ATOM 1656 O O . TYR B 1 71 ? 1.889 4.708 -2.258 1.00 39.62 122 TYR B O 1
ATOM 1665 N N . PRO B 1 72 ? 0.269 4.917 -3.888 1.00 38.95 123 PRO B N 1
ATOM 1666 C CA . PRO B 1 72 ? -0.350 6.048 -3.193 1.00 38.72 123 PRO B CA 1
ATOM 1667 C C . PRO B 1 72 ? -0.598 5.843 -1.698 1.00 37.44 123 PRO B C 1
ATOM 1668 O O . PRO B 1 72 ? -0.415 6.782 -0.947 1.00 39.57 123 PRO B O 1
ATOM 1672 N N . ASP B 1 73 ? -0.970 4.634 -1.263 1.00 35.93 124 ASP B N 1
ATOM 1673 C CA . ASP B 1 73 ? -1.363 4.394 0.134 1.00 34.70 124 ASP B CA 1
ATOM 1674 C C . ASP B 1 73 ? -0.252 3.916 1.064 1.00 33.14 124 ASP B C 1
ATOM 1675 O O . ASP B 1 73 ? -0.535 3.453 2.173 1.00 32.82 124 ASP B O 1
ATOM 1680 N N . ARG B 1 74 ? 1.006 4.010 0.635 1.00 31.91 125 ARG B N 1
ATOM 1681 C CA . ARG B 1 74 ? 2.103 3.611 1.525 1.00 30.76 125 ARG B CA 1
ATOM 1682 C C . ARG B 1 74 ? 2.267 4.627 2.642 1.00 30.45 125 ARG B C 1
ATOM 1683 O O . ARG B 1 74 ? 2.458 4.249 3.794 1.00 29.91 125 ARG B O 1
ATOM 1691 N N . LEU B 1 75 ? 2.142 5.919 2.320 1.00 30.57 126 LEU B N 1
ATOM 1692 C CA . LEU B 1 75 ? 2.260 6.977 3.354 1.00 31.61 126 LEU B CA 1
ATOM 1693 C C . LEU B 1 75 ? 1.063 7.062 4.314 1.00 31.51 126 LEU B C 1
ATOM 1694 O O . LEU B 1 75 ? 1.212 7.097 5.570 1.00 31.72 126 LEU B O 1
ATOM 1699 N N . VAL B 1 76 ? -0.134 7.074 3.743 1.00 30.19 127 VAL B N 1
ATOM 1700 C CA . VAL B 1 76 ? -1.341 7.230 4.580 1.00 29.90 127 VAL B CA 1
ATOM 1701 C C . VAL B 1 76 ? -2.515 6.595 3.875 1.00 29.63 127 VAL B C 1
ATOM 1702 O O . VAL B 1 76 ? -2.467 6.392 2.656 1.00 28.53 127 VAL B O 1
ATOM 1706 N N . ARG B 1 77 ? -3.556 6.311 4.650 1.00 28.22 128 ARG B N 1
ATOM 1707 C CA . ARG B 1 77 ? -4.813 5.758 4.153 1.00 29.16 128 ARG B CA 1
ATOM 1708 C C . ARG B 1 77 ? -5.754 6.928 3.843 1.00 29.67 128 ARG B C 1
ATOM 1709 O O . ARG B 1 77 ? -6.516 6.905 2.858 1.00 28.29 128 ARG B O 1
ATOM 1717 N N . PHE B 1 78 ? -5.672 7.945 4.695 1.00 29.12 129 PHE B N 1
ATOM 1718 C CA . PHE B 1 78 ? -6.425 9.178 4.525 1.00 31.05 129 PHE B CA 1
ATOM 1719 C C . PHE B 1 78 ? -5.496 10.361 4.657 1.00 30.99 129 PHE B C 1
ATOM 1720 O O . PHE B 1 78 ? -4.491 10.274 5.366 1.00 31.71 129 PHE B O 1
ATOM 1728 N N . GLY B 1 79 ? -5.853 11.466 4.008 1.00 31.68 130 GLY B N 1
ATOM 1729 C CA . GLY B 1 79 ? -5.155 12.729 4.222 1.00 32.02 130 GLY B CA 1
ATOM 1730 C C . GLY B 1 79 ? -3.955 12.938 3.330 1.00 32.39 130 GLY B C 1
ATOM 1731 O O . GLY B 1 79 ? -3.140 13.830 3.584 1.00 33.52 130 GLY B O 1
ATOM 1732 N N . PHE B 1 80 ? -3.828 12.138 2.281 1.00 31.97 131 PHE B N 1
ATOM 1733 C CA . PHE B 1 80 ? -2.752 12.380 1.320 1.00 31.99 131 PHE B CA 1
ATOM 1734 C C . PHE B 1 80 ? -2.692 13.865 0.917 1.00 31.88 131 PHE B C 1
ATOM 1735 O O . PHE B 1 80 ? -1.603 14.413 0.725 1.00 32.09 131 PHE B O 1
ATOM 1743 N N . GLU B 1 81 ? -3.851 14.509 0.794 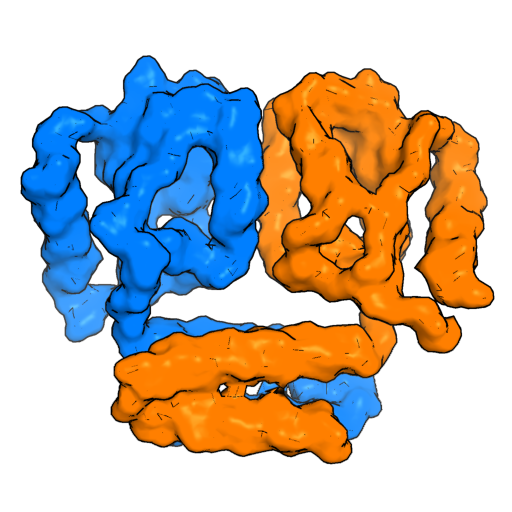1.00 31.26 132 GLU B N 1
ATOM 1744 C CA . GLU B 1 81 ? -3.915 15.907 0.318 1.00 31.53 132 GLU B CA 1
ATOM 1745 C C . GLU B 1 81 ? -3.212 16.832 1.282 1.00 30.36 132 GLU B C 1
ATOM 1746 O O . GLU B 1 81 ? -2.565 17.788 0.873 1.00 30.31 132 GLU B O 1
ATOM 1752 N N . ILE B 1 82 ? -3.359 16.568 2.573 1.00 29.72 133 ILE B N 1
ATOM 1753 C CA . ILE B 1 82 ? -2.689 17.391 3.551 1.00 28.82 133 ILE B CA 1
ATOM 1754 C C . ILE B 1 82 ? -1.162 17.268 3.420 1.00 29.25 133 ILE B C 1
ATOM 1755 O O . ILE B 1 82 ? -0.446 18.287 3.467 1.00 28.35 133 ILE B O 1
ATOM 1760 N N . LEU B 1 83 ? -0.663 16.037 3.271 1.00 28.77 134 LEU B N 1
ATOM 1761 C CA . LEU B 1 83 ? 0.753 15.826 3.124 1.00 29.25 134 LEU B CA 1
ATOM 1762 C C . LEU B 1 83 ? 1.235 16.505 1.848 1.00 29.91 134 LEU B C 1
ATOM 1763 O O . LEU B 1 83 ? 2.336 17.051 1.824 1.00 29.97 134 LEU B O 1
ATOM 1768 N N . GLU B 1 84 ? 0.389 16.550 0.820 1.00 30.18 135 GLU B N 1
ATOM 1769 C CA . GLU B 1 84 ? 0.750 17.249 -0.400 1.00 30.68 135 GLU B CA 1
ATOM 1770 C C . GLU B 1 84 ? 0.897 18.743 -0.216 1.00 30.29 135 GLU B C 1
ATOM 1771 O O . GLU B 1 84 ? 1.754 19.368 -0.847 1.00 30.55 135 GLU B O 1
ATOM 1777 N N . GLU B 1 85 ? 0.045 19.325 0.624 1.00 29.54 136 GLU B N 1
ATOM 1778 C CA . GLU B 1 85 ? 0.124 20.762 0.893 1.00 28.83 136 GLU B CA 1
ATOM 1779 C C . GLU B 1 85 ? 1.382 21.045 1.714 1.00 28.81 136 GLU B C 1
ATOM 1780 O O . GLU B 1 85 ? 2.068 22.031 1.484 1.00 27.30 136 GLU B O 1
ATOM 1786 N N . VAL B 1 86 ? 1.660 20.165 2.679 1.00 28.50 137 VAL B N 1
ATOM 1787 C CA . VAL B 1 86 ? 2.839 20.274 3.511 1.00 29.61 137 VAL B CA 1
ATOM 1788 C C . VAL B 1 86 ? 4.121 20.243 2.673 1.00 31.06 137 VAL B C 1
ATOM 1789 O O . VAL B 1 86 ? 4.935 21.168 2.760 1.00 31.31 137 VAL B O 1
ATOM 1793 N N . CYS B 1 87 ? 4.259 19.211 1.839 1.00 31.70 138 CYS B N 1
ATOM 1794 C CA . CYS B 1 87 ? 5.436 19.035 1.006 1.00 32.62 138 CYS B CA 1
ATOM 1795 C C . CYS B 1 87 ? 5.675 20.236 0.112 1.00 33.10 138 CYS B C 1
ATOM 1796 O O . CYS B 1 87 ? 6.800 20.740 0.067 1.00 32.99 138 CYS B O 1
ATOM 1799 N N . LYS B 1 88 ? 4.617 20.687 -0.580 1.00 33.18 139 LYS B N 1
ATOM 1800 C CA . LYS B 1 88 ? 4.697 21.789 -1.535 1.00 33.06 139 LYS B CA 1
ATOM 1801 C C . LYS B 1 88 ? 5.212 23.040 -0.828 1.00 33.26 139 LYS B C 1
ATOM 1802 O O . LYS B 1 88 ? 6.046 23.765 -1.363 1.00 33.76 139 LYS B O 1
ATOM 1808 N N . ALA B 1 89 ? 4.734 23.262 0.393 1.00 32.10 140 ALA B N 1
ATOM 1809 C CA . ALA B 1 89 ? 5.187 24.360 1.219 1.00 31.39 140 ALA B CA 1
ATOM 1810 C C . ALA B 1 89 ? 6.627 24.248 1.693 1.00 31.17 140 ALA B C 1
ATOM 1811 O O . ALA B 1 89 ? 7.196 25.257 2.110 1.00 30.74 140 ALA B O 1
ATOM 1813 N N . HIS B 1 90 ? 7.198 23.041 1.689 1.00 30.53 141 HIS B N 1
ATOM 1814 C CA . HIS B 1 90 ? 8.557 22.859 2.158 1.00 30.92 141 HIS B CA 1
ATOM 1815 C C . HIS B 1 90 ? 9.418 22.336 1.054 1.00 31.60 141 HIS B C 1
ATOM 1816 O O . HIS B 1 90 ? 10.395 21.640 1.326 1.00 30.89 141 HIS B O 1
ATOM 1823 N N . ASN B 1 91 ? 9.019 22.648 -0.186 1.00 32.36 142 ASN B N 1
ATOM 1824 C CA . ASN B 1 91 ? 9.765 22.311 -1.406 1.00 33.50 142 ASN B CA 1
ATOM 1825 C C . ASN B 1 91 ? 10.143 20.858 -1.503 1.00 33.87 142 ASN B C 1
ATOM 1826 O O . ASN B 1 91 ? 11.242 20.483 -1.952 1.00 33.71 142 ASN B O 1
ATOM 1831 N N . CYS B 1 92 ? 9.212 20.037 -1.079 1.00 33.90 143 CYS B N 1
ATOM 1832 C CA . CYS B 1 92 ? 9.425 18.638 -1.090 1.00 35.36 143 CYS B CA 1
ATOM 1833 C C . CYS B 1 92 ? 8.452 18.050 -2.097 1.00 35.85 143 CYS B C 1
ATOM 1834 O O . CYS B 1 92 ? 7.328 18.488 -2.209 1.00 35.68 143 CYS B O 1
ATOM 1837 N N . GLU B 1 93 ? 8.908 17.055 -2.832 1.00 36.80 144 GLU B N 1
ATOM 1838 C CA . GLU B 1 93 ? 8.086 16.404 -3.848 1.00 37.88 144 GLU B CA 1
ATOM 1839 C C . GLU B 1 93 ? 7.716 14.990 -3.372 1.00 37.34 144 GLU B C 1
ATOM 1840 O O . GLU B 1 93 ? 8.570 14.270 -2.843 1.00 36.73 144 GLU B O 1
ATOM 1846 N N . ILE B 1 94 ? 6.445 14.605 -3.517 1.00 37.52 145 ILE B N 1
ATOM 1847 C CA . ILE B 1 94 ? 6.041 13.216 -3.279 1.00 37.68 145 ILE B CA 1
ATOM 1848 C C . ILE B 1 94 ? 5.941 12.467 -4.603 1.00 37.34 145 ILE B C 1
ATOM 1849 O O . ILE B 1 94 ? 5.197 12.856 -5.508 1.00 37.33 145 ILE B O 1
ATOM 1854 N N . VAL B 1 95 ? 6.704 11.387 -4.703 1.00 37.36 146 VAL B N 1
ATOM 1855 C CA . VAL B 1 95 ? 6.777 10.626 -5.929 1.00 37.21 146 VAL B CA 1
ATOM 1856 C C . VAL B 1 95 ? 6.236 9.244 -5.616 1.00 37.39 146 VAL B C 1
ATOM 1857 O O . VAL B 1 95 ? 6.744 8.553 -4.720 1.00 36.94 146 VAL B O 1
ATOM 1861 N N . VAL B 1 96 ? 5.179 8.868 -6.324 1.00 36.36 147 VAL B N 1
ATOM 1862 C CA . VAL B 1 96 ? 4.607 7.558 -6.161 1.00 36.74 147 VAL B CA 1
ATOM 1863 C C . VAL B 1 96 ? 4.896 6.836 -7.463 1.00 37.17 147 VAL B C 1
ATOM 1864 O O . VAL B 1 96 ? 4.508 7.283 -8.547 1.00 37.19 147 VAL B O 1
ATOM 1868 N N . LEU B 1 97 ? 5.637 5.745 -7.342 1.00 37.71 148 LEU B N 1
ATOM 1869 C CA . LEU B 1 97 ? 6.138 5.015 -8.486 1.00 38.72 148 LEU B CA 1
ATOM 1870 C C . LEU B 1 97 ? 5.058 4.387 -9.350 1.00 39.51 148 LEU B C 1
ATOM 1871 O O . LEU B 1 97 ? 5.175 4.404 -10.572 1.00 39.49 148 LEU B O 1
ATOM 1876 N N . ASN B 1 98 ? 4.024 3.825 -8.726 1.00 40.32 149 ASN B N 1
ATOM 1877 C CA . ASN B 1 98 ? 2.917 3.215 -9.487 1.00 41.64 149 ASN B CA 1
ATOM 1878 C C . ASN B 1 98 ? 1.602 3.936 -9.214 1.00 41.92 149 ASN B C 1
ATOM 1879 O O . ASN B 1 98 ? 1.334 4.3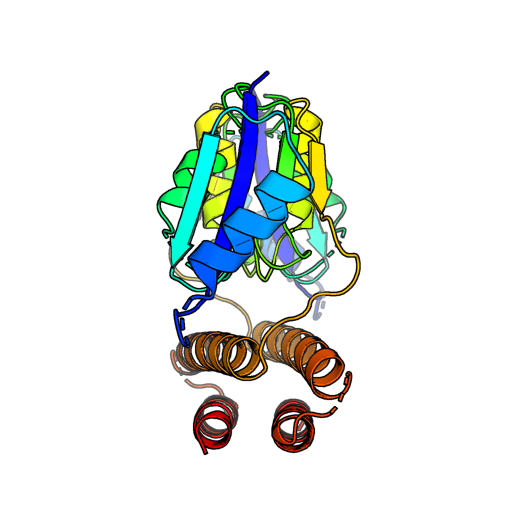74 -8.097 1.00 41.89 149 ASN B O 1
ATOM 1884 N N . GLN B 1 99 ? 0.771 4.054 -10.235 1.00 42.43 150 GLN B N 1
ATOM 1885 C CA . GLN B 1 99 ? -0.398 4.909 -10.089 1.00 43.52 150 GLN B CA 1
ATOM 1886 C C . GLN B 1 99 ? -1.553 4.312 -9.276 1.00 42.83 150 GLN B C 1
ATOM 1887 O O . GLN B 1 99 ? -2.219 5.019 -8.528 1.00 42.85 150 GLN B O 1
ATOM 1893 N N . GLU B 1 100 ? -1.766 3.008 -9.422 1.00 42.88 151 GLU B N 1
ATOM 1894 C CA . GLU B 1 100 ? -2.815 2.321 -8.681 1.00 42.32 151 GLU B CA 1
ATOM 1895 C C . GLU B 1 100 ? -2.172 1.673 -7.484 1.00 41.56 151 GLU B C 1
ATOM 1896 O O . GLU B 1 100 ? -1.086 1.089 -7.600 1.00 40.97 151 GLU B O 1
ATOM 1902 N N . ASP B 1 101 ? -2.836 1.769 -6.336 1.00 41.06 152 ASP B N 1
ATOM 1903 C CA . ASP B 1 101 ? -2.467 0.954 -5.189 1.00 40.66 152 ASP B CA 1
ATOM 1904 C C . ASP B 1 101 ? -2.482 -0.520 -5.555 1.00 40.47 152 ASP B C 1
ATOM 1905 O O . ASP B 1 101 ? -3.249 -0.945 -6.411 1.00 41.03 152 ASP B O 1
ATOM 1910 N N . LYS B 1 102 ? -1.583 -1.284 -4.958 1.00 39.91 153 LYS B N 1
ATOM 1911 C CA . LYS B 1 102 ? -1.644 -2.723 -5.041 1.00 39.40 153 LYS B CA 1
ATOM 1912 C C . LYS B 1 102 ? -1.761 -3.194 -3.596 1.00 38.46 153 LYS B C 1
ATOM 1913 O O . LYS B 1 102 ? -0.900 -3.901 -3.092 1.00 38.37 153 LYS B O 1
ATOM 1919 N N . THR B 1 103 ? -2.817 -2.740 -2.926 1.00 37.26 154 THR B N 1
ATOM 1920 C CA . THR B 1 103 ? -3.067 -3.041 -1.517 1.00 35.54 154 THR B CA 1
ATOM 1921 C C . THR B 1 103 ? -3.539 -4.488 -1.314 1.00 34.55 154 THR B C 1
ATOM 1922 O O . THR B 1 103 ? -4.530 -4.901 -1.904 1.00 32.99 154 THR B O 1
ATOM 1926 N N . PRO B 1 104 ? -2.851 -5.248 -0.443 1.00 33.95 155 PRO B N 1
ATOM 1927 C CA . PRO B 1 104 ? -3.385 -6.572 -0.189 1.00 33.96 155 PRO B CA 1
ATOM 1928 C C . PRO B 1 104 ? -4.790 -6.472 0.397 1.00 33.83 155 PRO B C 1
ATOM 1929 O O . PRO B 1 104 ? -5.120 -5.506 1.120 1.00 34.02 155 PRO B O 1
ATOM 1933 N N . GLU B 1 105 ? -5.625 -7.442 0.043 1.00 33.28 156 GLU B N 1
ATOM 1934 C CA . GLU B 1 105 ? -6.977 -7.491 0.557 1.00 33.19 156 GLU B CA 1
ATOM 1935 C C . GLU B 1 105 ? -6.963 -7.438 2.092 1.00 32.86 156 GLU B C 1
ATOM 1936 O O . GLU B 1 105 ? -7.779 -6.710 2.687 1.00 32.46 156 GLU B O 1
ATOM 1942 N N . GLU B 1 106 ? -6.064 -8.199 2.736 1.00 32.26 157 GLU B N 1
ATOM 1943 C CA . GLU B 1 106 ? -6.124 -8.246 4.197 1.00 32.52 157 GLU B CA 1
ATOM 1944 C C . GLU B 1 106 ? -5.836 -6.878 4.813 1.00 31.33 157 GLU B C 1
ATOM 1945 O O . GLU B 1 106 ? -6.376 -6.553 5.843 1.00 31.05 157 GLU B O 1
ATOM 1951 N N . GLU B 1 107 ? -5.032 -6.056 4.142 1.00 30.98 158 GLU B N 1
ATOM 1952 C CA . GLU B 1 107 ? -4.749 -4.707 4.619 1.00 31.10 158 GLU B CA 1
ATOM 1953 C C . GLU B 1 107 ? -6.006 -3.813 4.589 1.00 31.97 158 GLU B C 1
ATOM 1954 O O . GLU B 1 107 ? -6.331 -3.163 5.602 1.00 31.37 158 GLU B O 1
ATOM 1960 N N . LEU B 1 108 ? -6.699 -3.774 3.443 1.00 32.45 159 LEU B N 1
ATOM 1961 C CA . LEU B 1 108 ? -7.966 -3.030 3.333 1.00 33.68 159 LEU B CA 1
ATOM 1962 C C . LEU B 1 108 ? -8.996 -3.441 4.379 1.00 33.46 159 LEU B C 1
ATOM 1963 O O . LEU B 1 108 ? -9.618 -2.573 5.014 1.00 31.92 159 LEU B O 1
ATOM 1968 N N . VAL B 1 109 ? -9.180 -4.754 4.548 1.00 33.85 160 VAL B N 1
ATOM 1969 C CA . VAL B 1 109 ? -10.169 -5.270 5.516 1.00 34.92 160 VAL B CA 1
ATOM 1970 C C . VAL B 1 109 ? -9.738 -4.924 6.918 1.00 35.46 160 VAL B C 1
ATOM 1971 O O . VAL B 1 109 ? -10.539 -4.461 7.731 1.00 36.35 160 VAL B O 1
ATOM 1975 N N . GLU B 1 110 ? -8.461 -5.146 7.205 1.00 35.28 161 GLU B N 1
ATOM 1976 C CA . GLU B 1 110 ? -7.908 -4.754 8.486 1.00 34.94 161 GLU B CA 1
ATOM 1977 C C . GLU B 1 110 ? -8.235 -3.272 8.765 1.00 33.68 161 GLU B C 1
ATOM 1978 O O . GLU B 1 110 ? -8.763 -2.939 9.819 1.00 32.89 161 GLU B O 1
ATOM 1984 N N . ASP B 1 111 ? -7.911 -2.397 7.816 1.00 32.72 162 ASP B N 1
ATOM 1985 C CA . ASP B 1 111 ? -8.116 -0.937 7.980 1.00 31.29 162 ASP B CA 1
ATOM 1986 C C . ASP B 1 111 ? -9.590 -0.556 8.173 1.00 31.48 162 ASP B C 1
ATOM 1987 O O . ASP B 1 111 ? -9.932 0.241 9.084 1.00 30.02 162 ASP B O 1
ATOM 1992 N N . LEU B 1 112 ? -10.458 -1.146 7.346 1.00 31.16 163 LEU B N 1
ATOM 1993 C CA . LEU B 1 112 ? -11.917 -0.957 7.491 1.00 32.22 163 LEU B CA 1
ATOM 1994 C C . LEU B 1 112 ? -12.404 -1.346 8.906 1.00 32.39 163 LEU B C 1
ATOM 1995 O O . LEU B 1 112 ? -13.128 -0.574 9.556 1.00 32.04 163 LEU B O 1
ATOM 2000 N N . ALA B 1 113 ? -11.975 -2.524 9.359 1.00 31.88 164 ALA B N 1
ATOM 2001 C CA . ALA B 1 113 ? -12.292 -3.044 10.683 1.00 31.99 164 ALA B CA 1
ATOM 2002 C C . ALA B 1 113 ? -11.858 -2.099 11.800 1.00 32.38 164 ALA B C 1
ATOM 2003 O O . ALA B 1 113 ? -12.623 -1.894 12.763 1.00 33.87 164 ALA B O 1
ATOM 2005 N N . THR B 1 114 ? -10.633 -1.569 11.701 1.00 31.24 165 THR B N 1
ATOM 2006 C CA . THR B 1 114 ? -10.139 -0.536 12.629 1.00 30.66 165 THR B CA 1
ATOM 2007 C C . THR B 1 114 ? -11.079 0.656 12.642 1.00 29.29 165 THR B C 1
ATOM 2008 O O . THR B 1 114 ? -11.441 1.157 13.710 1.00 26.52 165 THR B O 1
ATOM 2012 N N . ILE B 1 115 ? -11.472 1.112 11.456 1.00 28.00 166 ILE B N 1
ATOM 2013 C CA . ILE B 1 115 ? -12.333 2.284 11.362 1.00 28.55 166 ILE B CA 1
ATOM 2014 C C . ILE B 1 115 ? -13.723 2.014 11.992 1.00 29.46 166 ILE B C 1
ATOM 2015 O O . ILE B 1 115 ? -14.242 2.832 12.763 1.00 27.90 166 ILE B O 1
ATOM 2020 N N . LEU B 1 116 ? -14.293 0.841 11.670 1.00 30.07 167 LEU B N 1
ATOM 2021 C CA . LEU B 1 116 ? -15.617 0.453 12.167 1.00 30.44 167 LEU B CA 1
ATOM 2022 C C . LEU B 1 116 ? -15.641 0.344 13.666 1.00 30.72 167 LEU B C 1
ATOM 2023 O O . LEU B 1 116 ? -16.599 0.813 14.282 1.00 30.51 167 LEU B O 1
ATOM 2028 N N . VAL B 1 117 ? -14.598 -0.272 14.246 1.00 30.33 168 VAL B N 1
ATOM 2029 C CA . VAL B 1 117 ? -14.463 -0.312 15.704 1.00 29.90 168 VAL B CA 1
ATOM 2030 C C . VAL B 1 117 ? -14.417 1.107 16.263 1.00 29.87 168 VAL B C 1
ATOM 2031 O O . VAL B 1 117 ? -15.042 1.392 17.285 1.00 29.18 168 VAL B O 1
ATOM 2035 N N . SER B 1 118 ? -13.626 1.973 15.625 1.00 28.95 169 SER B N 1
ATOM 2036 C CA . SER B 1 118 ? -13.541 3.369 16.045 1.00 30.42 169 SER B CA 1
ATOM 2037 C C . SER B 1 118 ? -14.948 4.016 16.059 1.00 29.16 169 SER B C 1
ATOM 2038 O O . SER B 1 118 ? -15.382 4.538 17.069 1.00 28.55 169 SER B O 1
ATOM 2041 N N . PHE B 1 119 ? -15.665 3.922 14.944 1.00 28.95 170 PHE B N 1
ATOM 2042 C CA . PHE B 1 119 ? -17.027 4.487 14.839 1.00 29.16 170 PHE B CA 1
ATOM 2043 C C . PHE B 1 119 ? -18.024 3.890 15.848 1.00 29.75 170 PHE B C 1
ATOM 2044 O O . PHE B 1 119 ? -18.811 4.621 16.454 1.00 28.18 170 PHE B O 1
ATOM 2052 N N . SER B 1 120 ? -17.976 2.568 16.054 1.00 30.59 171 SER B N 1
ATOM 2053 C CA . SER B 1 120 ? -18.902 1.979 17.037 1.00 31.35 171 SER B CA 1
ATOM 2054 C C . SER B 1 120 ? -18.665 2.573 18.411 1.00 31.29 171 SER B C 1
ATOM 2055 O O . SER B 1 120 ? -19.615 2.791 19.155 1.00 32.73 171 SER B O 1
ATOM 2058 N N . GLY B 1 121 ? -17.410 2.892 18.733 1.00 31.41 172 GLY B N 1
ATOM 2059 C CA . GLY B 1 121 ? -17.101 3.528 20.013 1.00 31.29 172 GLY B CA 1
ATOM 2060 C C . GLY B 1 121 ? -17.732 4.900 20.067 1.00 31.12 172 GLY B C 1
ATOM 2061 O O . GLY B 1 121 ? -18.355 5.256 21.054 1.00 30.35 172 GLY B O 1
ATOM 2062 N N . LYS B 1 122 ? -17.597 5.656 18.976 1.00 31.14 173 LYS B N 1
ATOM 2063 C CA . LYS B 1 122 ? -18.160 7.005 18.896 1.00 32.30 173 LYS B CA 1
ATOM 2064 C C . LYS B 1 122 ? -19.709 6.961 18.975 1.00 32.56 173 LYS B C 1
ATOM 2065 O O . LYS B 1 122 ? -20.327 7.822 19.589 1.00 32.29 173 LYS B O 1
ATOM 2071 N N . LEU B 1 123 ? -20.318 5.935 18.380 1.00 32.78 174 LEU B N 1
ATOM 2072 C CA . LEU B 1 123 ? -21.774 5.795 18.372 1.00 33.12 174 LEU B CA 1
ATOM 2073 C C . LEU B 1 123 ? -22.313 5.226 19.679 1.00 34.42 174 LEU B C 1
ATOM 2074 O O . LEU B 1 123 ? -23.479 5.425 20.023 1.00 34.22 174 LEU B O 1
ATOM 2079 N N . HIS B 1 124 ? -21.469 4.483 20.384 1.00 36.20 175 HIS B N 1
ATOM 2080 C CA . HIS B 1 124 ? -21.915 3.779 21.570 1.00 38.15 175 HIS B CA 1
ATOM 2081 C C . HIS B 1 124 ? -22.072 4.786 22.691 1.00 39.20 175 HIS B C 1
ATOM 2082 O O . HIS B 1 124 ? -23.042 4.732 23.444 1.00 39.36 175 HIS B O 1
ATOM 2089 N N . GLY B 1 125 ? -21.112 5.708 22.774 1.00 40.93 176 GLY B N 1
ATOM 2090 C CA . GLY B 1 125 ? -21.094 6.741 23.803 1.00 42.87 176 GLY B CA 1
ATOM 2091 C C . GLY B 1 125 ? -22.439 7.435 23.860 1.00 44.33 176 GLY B C 1
ATOM 2092 O O . GLY B 1 125 ? -23.003 7.626 24.942 1.00 44.83 176 GLY B O 1
ATOM 2101 N N . ARG B 1 127 ? -25.253 6.223 22.495 1.00 46.25 178 ARG B N 1
ATOM 2102 C CA . ARG B 1 127 ? -26.323 5.212 22.434 1.00 46.10 178 ARG B CA 1
ATOM 2103 C C . ARG B 1 127 ? -27.244 5.422 21.223 1.00 45.79 178 ARG B C 1
ATOM 2104 O O . ARG B 1 127 ? -28.462 5.573 21.348 1.00 45.85 178 ARG B O 1
ATOM 2112 N N . SER B 1 128 ? -26.626 5.425 20.046 1.00 45.33 179 SER B N 1
ATOM 2113 C CA . SER B 1 128 ? -27.313 5.572 18.769 1.00 44.69 179 SER B CA 1
ATOM 2114 C C . SER B 1 128 ? -27.913 4.226 18.315 1.00 44.39 179 SER B C 1
ATOM 2115 O O . SER B 1 128 ? -27.286 3.190 18.531 1.00 44.99 179 SER B O 1
ATOM 2118 N N . GLN B 1 129 ? -29.102 4.240 17.689 1.00 43.24 180 GLN B N 1
ATOM 2119 C CA . GLN B 1 129 ? -29.714 3.027 17.092 1.00 41.82 180 GLN B CA 1
ATOM 2120 C C . GLN B 1 129 ? -28.698 2.246 16.272 1.00 40.50 180 GLN B C 1
ATOM 2121 O O . GLN B 1 129 ? -28.828 1.042 16.107 1.00 40.89 180 GLN B O 1
ATOM 2127 N N . LYS B 1 130 ? -27.680 2.965 15.795 1.00 37.77 181 LYS B N 1
ATOM 2128 C CA . LYS B 1 130 ? -26.720 2.529 14.805 1.00 35.07 181 LYS B CA 1
ATOM 2129 C C . LYS B 1 130 ? -25.515 1.739 15.357 1.00 34.14 181 LYS B C 1
ATOM 2130 O O . LYS B 1 130 ? -24.777 1.111 14.596 1.00 33.65 181 LYS B O 1
ATOM 2136 N N . TYR B 1 131 ? -25.328 1.764 16.676 1.00 32.65 182 TYR B N 1
ATOM 2137 C CA . TYR B 1 131 ? -24.215 1.081 17.307 1.00 32.09 182 TYR B CA 1
ATOM 2138 C C . TYR B 1 131 ? -24.138 -0.395 16.895 1.00 31.42 182 TYR B C 1
ATOM 2139 O O . TYR B 1 131 ? -23.108 -0.860 16.408 1.00 30.72 182 TYR B O 1
ATOM 2148 N N . GLU B 1 132 ? -25.245 -1.110 17.045 1.00 31.01 183 GLU B N 1
ATOM 2149 C CA . GLU B 1 132 ? -25.292 -2.539 16.759 1.00 31.17 183 GLU B CA 1
ATOM 2150 C C . GLU B 1 132 ? -24.983 -2.870 15.289 1.00 30.75 183 GLU B C 1
ATOM 2151 O O . GLU B 1 132 ? -24.251 -3.823 15.013 1.00 30.89 183 GLU B O 1
ATOM 2157 N N . LYS B 1 133 ? -25.508 -2.080 14.358 1.00 29.66 184 LYS B N 1
ATOM 2158 C CA . LYS B 1 133 ? -25.220 -2.335 12.936 1.00 30.31 184 LYS B CA 1
ATOM 2159 C C . LYS B 1 133 ? -23.726 -2.237 12.667 1.00 30.32 184 LYS B C 1
ATOM 2160 O O . LYS B 1 133 ? -23.148 -3.056 11.950 1.00 30.67 184 LYS B O 1
ATOM 2166 N N . VAL B 1 134 ? -23.102 -1.213 13.227 1.00 31.29 185 VAL B N 1
ATOM 2167 C CA . VAL B 1 134 ? -21.679 -0.984 13.008 1.00 32.26 185 VAL B CA 1
ATOM 2168 C C . VAL B 1 134 ? -20.855 -2.078 13.687 1.00 33.06 185 VAL B C 1
ATOM 2169 O O . VAL B 1 134 ? -19.868 -2.573 13.125 1.00 33.05 185 VAL B O 1
ATOM 2173 N N . LYS B 1 135 ? -21.290 -2.471 14.882 1.00 33.55 186 LYS B N 1
ATOM 2174 C CA . LYS B 1 135 ? -20.657 -3.550 15.610 1.00 35.31 186 LYS B CA 1
ATOM 2175 C C . LYS B 1 135 ? -20.754 -4.847 14.780 1.00 35.65 186 LYS B C 1
ATOM 2176 O O . LYS B 1 135 ? -19.771 -5.576 14.649 1.00 35.89 186 LYS B O 1
ATOM 2182 N N . LYS B 1 136 ? -21.930 -5.120 14.201 1.00 36.13 187 LYS B N 1
ATOM 2183 C CA . LYS B 1 136 ? -22.134 -6.346 13.418 1.00 36.31 187 LYS B CA 1
ATOM 2184 C C . LYS B 1 136 ? -21.276 -6.326 12.155 1.00 36.59 187 LYS B C 1
ATOM 2185 O O . LYS B 1 136 ? -20.678 -7.338 11.781 1.00 36.80 187 LYS B O 1
ATOM 2191 N N A CYS B 1 137 ? -21.234 -5.174 11.519 0.50 36.44 188 CYS B N 1
ATOM 2192 N N B CYS B 1 137 ? -21.228 -5.163 11.495 0.50 35.90 188 CYS B N 1
ATOM 2193 C CA A CYS B 1 137 ? -20.409 -4.978 10.374 0.50 37.18 188 CYS B CA 1
ATOM 2194 C CA B CYS B 1 137 ? -20.373 -4.925 10.328 0.50 36.13 188 CYS B CA 1
ATOM 2195 C C A CYS B 1 137 ? -18.935 -5.339 10.629 0.50 37.23 188 CYS B C 1
ATOM 2196 C C B CYS B 1 137 ? -18.908 -5.291 10.599 0.50 36.65 188 CYS B C 1
ATOM 2197 O O A CYS B 1 137 ? -18.309 -6.013 9.807 0.50 36.97 188 CYS B O 1
ATOM 2198 O O B CYS B 1 137 ? -18.258 -5.917 9.759 0.50 36.41 188 CYS B O 1
ATOM 2203 N N . ALA B 1 138 ? -18.390 -4.886 11.759 1.00 36.95 189 ALA B N 1
ATOM 2204 C CA . ALA B 1 138 ? -16.977 -5.156 12.091 1.00 37.29 189 ALA B CA 1
ATOM 2205 C C . ALA B 1 138 ? -16.768 -6.659 12.218 1.00 37.38 189 ALA B C 1
ATOM 2206 O O . ALA B 1 138 ? -15.834 -7.214 11.632 1.00 37.47 189 ALA B O 1
ATOM 2208 N N . GLU B 1 139 ? -17.702 -7.304 12.909 1.00 37.50 190 GLU B N 1
ATOM 2209 C CA . GLU B 1 139 ? -17.684 -8.748 13.122 1.00 38.26 190 GLU B CA 1
ATOM 2210 C C . GLU B 1 139 ? -17.703 -9.537 11.793 1.00 38.05 190 GLU B C 1
ATOM 2211 O O . GLU B 1 139 ? -16.875 -10.419 11.569 1.00 37.13 190 GLU B O 1
ATOM 2217 N N . GLU B 1 140 ? -18.645 -9.194 10.922 1.00 37.65 191 GLU B N 1
ATOM 2218 C CA . GLU B 1 140 ? -18.783 -9.815 9.609 1.00 37.40 191 GLU B CA 1
ATOM 2219 C C . GLU B 1 140 ? -17.489 -9.743 8.778 1.00 37.13 191 GLU B C 1
ATOM 2220 O O . GLU B 1 140 ? -17.142 -10.696 8.056 1.00 36.40 191 GLU B O 1
ATOM 2226 N N . LEU B 1 141 ? -16.779 -8.616 8.898 1.00 36.83 192 LEU B N 1
ATOM 2227 C CA . LEU B 1 141 ? -15.491 -8.415 8.232 1.00 36.89 192 LEU B CA 1
ATOM 2228 C C . LEU B 1 141 ? -14.356 -9.303 8.752 1.00 36.06 192 LEU B C 1
ATOM 2229 O O . LEU B 1 141 ? -13.325 -9.392 8.106 1.00 36.50 192 LEU B O 1
ATOM 2234 N N . LYS B 1 142 ? -14.536 -9.928 9.914 1.00 34.06 193 LYS B N 1
ATOM 2235 C CA . LYS B 1 142 ? -13.563 -10.848 10.458 1.00 33.08 193 LYS B CA 1
ATOM 2236 C C . LYS B 1 142 ? -13.863 -12.307 10.059 1.00 31.37 193 LYS B C 1
ATOM 2237 O O . LYS B 1 142 ? -13.059 -13.194 10.324 1.00 30.73 193 LYS B O 1
ATOM 2243 N N . ASN B 1 143 ? -15.028 -12.544 9.454 1.00 29.89 194 ASN B N 1
ATOM 2244 C CA . ASN B 1 143 ? -15.450 -13.881 9.021 1.00 28.92 194 ASN B CA 1
ATOM 2245 C C . ASN B 1 143 ? -15.030 -14.210 7.604 1.00 28.33 194 ASN B C 1
ATOM 2246 O O . ASN B 1 143 ? -15.352 -13.402 6.739 1.00 26.30 194 ASN B O 1
#

Foldseek 3Di:
DFFEEEAEEQAPCPCPRVVQVVVQCVVPVDGDYYFYFHRALADPTPRLVVVLVLLVLPAQEYEYQEQRRNHPPCSVVVQVSNVVSNYHYHHVDDDDPDDPVNVL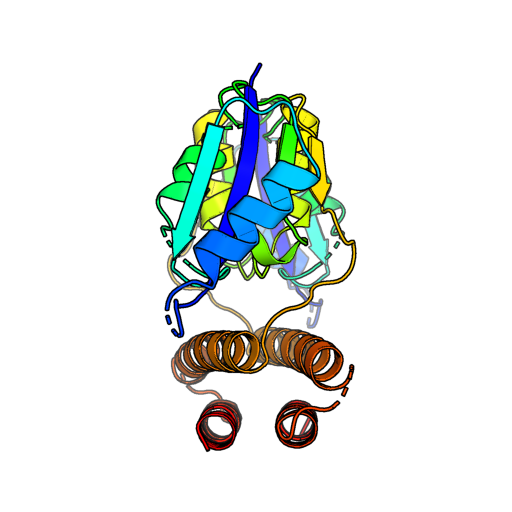VVLLVVLVVVLVVCVCDPPCSVVSVVVSVVSVD/DFAEEEFEELAPCVPRVVQVVVQCVVPVDGDYYFYFHRALQAPTPSLVVVLVLQVLPAQEYEGAEQPRNHPDDSVVVVVSNVVSNHYYHHNDYHDPDDPVNVLVVLLVVLVVVLVVCPCPHPCNVVSVVVSVVSVD